Protein AF-A0A1F8QFV2-F1 (afdb_monomer_lite)

Sequence (239 aa):
MAALRWSMIFFLGGEVFCWINILFFFEESLLLEYLHSFFMVACLGFLAFSVMEALDHGLLHFSNPQKRCALSGVCKSCVKAKPGPCLLHRLFRWMIPIIGLVGLMPLAAQPLAISYNTSIFGIVRNLTHPLPVQWYEIRFCPAAALILLTGAWLALSWRGGTPGGTLLAKVLLAAAIGHVGFTFMRLAFLTFYRERIVWFFFWEELTELILITGVLYMLWLFQPQLGQQVRARLRALMS

Secondary structure (DSSP, 8-state):
-HHHHHHHHHHHHHHHHHHHHHHHHTT--HHHHHHHHHHHHHHHHHHHHHHHHHHIIIII-TT-TTSPPGGGGT-S--TTTSSS--HHHHHHHHHHHHHHHHHTHHHHSPP--EEEEEEETTEEEEEEE-HHHHHIIIIIHHHHHHHHHHHHHHHHHHHTTSHHHHHHHHHHHHHHHHHHHHHHHHHHHHHHHTT-HHHHHHHHHHHHHHHHHHHHHHHHHHHHHHHHHHHHHHHHH--

pLDDT: mean 90.79, std 7.45, range [66.62, 98.5]

Structure (mmCIF, N/CA/C/O backbone):
data_AF-A0A1F8QFV2-F1
#
_entry.id   AF-A0A1F8QFV2-F1
#
loop_
_atom_site.group_PDB
_atom_site.id
_atom_site.type_symbol
_atom_site.label_atom_id
_atom_site.label_alt_id
_atom_site.label_comp_id
_atom_site.label_asym_id
_atom_site.label_entity_id
_atom_site.label_seq_id
_atom_site.pdbx_PDB_ins_code
_atom_site.Cartn_x
_atom_site.Cartn_y
_atom_site.Cartn_z
_atom_site.occupancy
_atom_site.B_iso_or_equiv
_atom_site.auth_seq_id
_atom_site.auth_comp_id
_atom_site.auth_asym_id
_atom_site.auth_atom_id
_atom_site.pdbx_PDB_model_num
ATOM 1 N N . MET A 1 1 ? -11.692 11.886 6.233 1.00 73.75 1 MET A N 1
ATOM 2 C CA . MET A 1 1 ? -11.513 12.966 5.235 1.00 73.75 1 MET A CA 1
ATOM 3 C C . MET A 1 1 ? -10.059 13.350 5.021 1.00 73.75 1 MET A C 1
ATOM 5 O O . MET A 1 1 ? -9.596 13.191 3.904 1.00 73.75 1 MET A O 1
ATOM 9 N N . ALA A 1 2 ? -9.320 13.802 6.046 1.00 90.00 2 ALA A N 1
ATOM 10 C CA . ALA A 1 2 ? -7.924 14.228 5.865 1.00 90.00 2 ALA A CA 1
ATOM 11 C C . ALA A 1 2 ? -7.029 13.138 5.241 1.00 90.00 2 ALA A C 1
ATOM 13 O O . ALA A 1 2 ? -6.330 13.411 4.276 1.00 90.00 2 ALA A O 1
ATOM 14 N N . ALA A 1 3 ? -7.115 11.894 5.724 1.00 92.94 3 ALA A N 1
ATOM 15 C CA . ALA A 1 3 ? -6.335 10.784 5.174 1.00 92.94 3 ALA A CA 1
ATOM 16 C C . ALA A 1 3 ? -6.664 10.468 3.706 1.00 92.94 3 ALA A C 1
ATOM 18 O O . ALA A 1 3 ? -5.755 10.286 2.911 1.00 92.94 3 ALA A O 1
ATOM 19 N N . LEU A 1 4 ? -7.948 10.478 3.327 1.00 93.94 4 LEU A N 1
ATOM 20 C CA . LEU A 1 4 ? -8.350 10.275 1.932 1.00 93.94 4 LEU A CA 1
ATOM 21 C C . LEU A 1 4 ? -7.812 11.393 1.028 1.00 93.94 4 LEU A C 1
ATOM 23 O O . LEU A 1 4 ? -7.306 11.120 -0.050 1.00 93.94 4 LEU A O 1
ATOM 27 N N . ARG A 1 5 ? -7.853 12.650 1.489 1.00 94.06 5 ARG A N 1
ATOM 28 C CA . ARG A 1 5 ? -7.244 13.773 0.763 1.00 94.06 5 ARG A CA 1
ATOM 29 C C . ARG A 1 5 ? -5.743 13.560 0.561 1.00 94.06 5 ARG A C 1
ATOM 31 O O . ARG A 1 5 ? -5.256 13.783 -0.538 1.00 94.06 5 ARG A O 1
ATOM 38 N N . TRP A 1 6 ? -5.028 13.129 1.598 1.00 96.94 6 TRP A N 1
ATOM 39 C CA . TRP A 1 6 ? -3.604 12.814 1.482 1.00 96.94 6 TRP A CA 1
ATOM 40 C C . TRP A 1 6 ? -3.349 11.666 0.509 1.00 96.94 6 TRP A C 1
ATOM 42 O O . TRP A 1 6 ? -2.475 11.808 -0.334 1.00 96.94 6 TRP A O 1
ATOM 52 N N . SER A 1 7 ? -4.153 10.600 0.546 1.00 97.12 7 SER A N 1
ATOM 53 C CA . SER A 1 7 ? -4.091 9.516 -0.443 1.00 97.12 7 SER A CA 1
ATOM 54 C C . SER A 1 7 ? -4.178 10.055 -1.876 1.00 97.12 7 SER A C 1
ATOM 56 O O . SER A 1 7 ? -3.318 9.736 -2.685 1.00 97.12 7 SER A O 1
ATOM 58 N N . MET A 1 8 ? -5.119 10.962 -2.167 1.00 96.75 8 MET A N 1
ATOM 59 C CA . MET A 1 8 ? -5.256 11.562 -3.505 1.00 96.75 8 MET A CA 1
ATOM 60 C C . MET A 1 8 ? -4.098 12.490 -3.888 1.00 96.75 8 MET A C 1
ATOM 62 O O . MET A 1 8 ? -3.720 12.546 -5.053 1.00 96.75 8 MET A O 1
ATOM 66 N N . ILE A 1 9 ? -3.521 13.214 -2.925 1.00 97.50 9 ILE A N 1
ATOM 67 C CA . ILE A 1 9 ? -2.324 14.035 -3.166 1.00 97.50 9 ILE A CA 1
ATOM 68 C C . ILE A 1 9 ? -1.133 13.137 -3.515 1.00 97.50 9 ILE A C 1
ATOM 70 O O . ILE A 1 9 ? -0.397 13.448 -4.446 1.00 97.50 9 ILE A O 1
ATOM 74 N N . PHE A 1 10 ? -0.954 12.027 -2.794 1.00 98.19 10 PHE A N 1
ATOM 75 C CA . PHE A 1 10 ? 0.106 11.066 -3.091 1.00 98.19 10 PHE A CA 1
ATOM 76 C C . PHE A 1 10 ? -0.128 10.353 -4.424 1.00 98.19 10 PHE A C 1
ATOM 78 O O . PHE A 1 10 ? 0.812 10.232 -5.194 1.00 98.19 10 PHE A O 1
ATOM 85 N N . PHE A 1 11 ? -1.368 9.972 -4.740 1.00 98.00 11 PHE A N 1
ATOM 86 C CA . PHE A 1 11 ? -1.723 9.439 -6.055 1.00 98.00 11 PHE A CA 1
ATOM 87 C C . PHE A 1 11 ? -1.278 10.393 -7.168 1.00 98.00 11 PHE A C 1
ATOM 89 O O . PHE A 1 11 ? -0.404 10.060 -7.955 1.00 98.00 11 PHE A O 1
ATOM 96 N N . LEU A 1 12 ? -1.777 11.635 -7.149 1.00 97.88 12 LEU A N 1
ATOM 97 C CA . LEU A 1 12 ? -1.439 12.632 -8.164 1.00 97.88 12 LEU A CA 1
ATOM 98 C C . LEU A 1 12 ? 0.069 12.907 -8.237 1.00 97.88 12 LEU A C 1
ATOM 100 O O . LEU A 1 12 ? 0.607 13.094 -9.321 1.00 97.88 12 LEU A O 1
ATOM 104 N N . GLY A 1 13 ? 0.756 12.943 -7.093 1.00 98.06 13 GLY A N 1
ATOM 105 C CA . GLY A 1 13 ? 2.207 13.102 -7.063 1.00 98.06 13 GLY A CA 1
ATOM 106 C C . GLY A 1 13 ? 2.936 11.962 -7.778 1.00 98.06 13 GLY A C 1
ATOM 107 O O . GLY A 1 13 ? 3.844 12.233 -8.559 1.00 98.06 13 GLY A O 1
ATOM 108 N N . GLY A 1 14 ? 2.522 10.710 -7.559 1.00 97.62 14 GLY A N 1
ATOM 109 C CA . GLY A 1 14 ? 3.091 9.558 -8.258 1.00 97.62 14 GLY A CA 1
ATOM 110 C C . GLY A 1 14 ? 2.796 9.576 -9.757 1.00 97.62 14 GLY A C 1
ATOM 111 O O . GLY A 1 14 ? 3.716 9.361 -10.542 1.00 97.62 14 GLY A O 1
ATOM 112 N N . GLU A 1 15 ? 1.575 9.937 -10.158 1.00 97.00 15 GLU A N 1
ATOM 113 C CA . GLU A 1 15 ? 1.199 10.101 -11.573 1.00 97.00 15 GLU A CA 1
ATOM 114 C C . GLU A 1 15 ? 2.036 11.168 -12.281 1.00 97.00 15 GLU A C 1
ATOM 116 O O . GLU A 1 15 ? 2.475 10.987 -13.413 1.00 97.00 15 GLU A O 1
ATOM 121 N N . VAL A 1 16 ? 2.310 12.291 -11.610 1.00 98.00 16 VAL A N 1
ATOM 122 C CA . VAL A 1 16 ? 3.165 13.344 -12.171 1.00 98.00 16 VAL A CA 1
ATOM 123 C C . VAL A 1 16 ? 4.581 12.819 -12.414 1.00 98.00 16 VAL A C 1
ATOM 125 O O . VAL A 1 16 ? 5.170 13.138 -13.446 1.00 98.00 16 VAL A O 1
ATOM 128 N N . PHE A 1 17 ? 5.132 12.002 -11.511 1.00 97.94 17 PHE A N 1
ATOM 129 C CA . PHE A 1 17 ? 6.447 11.394 -11.728 1.00 97.94 17 PHE A CA 1
ATOM 130 C C . PHE A 1 17 ? 6.438 10.371 -12.869 1.00 97.94 17 PHE A C 1
ATOM 132 O O . PHE A 1 17 ? 7.360 10.417 -13.684 1.00 97.94 17 PHE A O 1
ATOM 139 N N . CYS A 1 18 ? 5.403 9.527 -12.974 1.00 95.12 18 CYS A N 1
ATOM 140 C CA . CYS A 1 18 ? 5.224 8.607 -14.105 1.00 95.12 18 CYS A CA 1
ATOM 141 C C . CYS A 1 18 ? 5.160 9.383 -15.431 1.00 95.12 18 CYS A C 1
ATOM 143 O O . CYS A 1 18 ? 5.970 9.173 -16.334 1.00 95.12 18 CYS A O 1
ATOM 145 N N . TRP A 1 19 ? 4.296 10.396 -15.502 1.00 95.38 19 TRP A N 1
ATOM 146 C CA . TRP A 1 19 ? 4.127 11.244 -16.680 1.00 95.38 19 TRP A CA 1
ATOM 147 C C . TRP A 1 19 ? 5.424 11.946 -17.112 1.00 95.38 19 TRP A C 1
ATOM 149 O O . TRP A 1 19 ? 5.765 11.947 -18.297 1.00 95.38 19 TRP A O 1
ATOM 159 N N . ILE A 1 20 ? 6.186 12.510 -16.165 1.00 97.12 20 ILE A N 1
ATOM 160 C CA . ILE A 1 20 ? 7.496 13.117 -16.457 1.00 97.12 20 ILE A CA 1
ATOM 161 C C . ILE A 1 20 ? 8.475 12.054 -16.975 1.00 97.12 20 ILE A C 1
ATOM 163 O O . ILE A 1 20 ? 9.221 12.325 -17.920 1.00 97.12 20 ILE A O 1
ATOM 167 N N . ASN A 1 21 ? 8.478 10.854 -16.384 1.00 94.25 21 ASN A N 1
ATOM 168 C CA . ASN A 1 21 ? 9.359 9.764 -16.798 1.00 94.25 21 ASN A CA 1
ATOM 169 C C . ASN A 1 21 ? 9.069 9.336 -18.244 1.00 94.25 21 ASN A C 1
ATOM 171 O O . ASN A 1 21 ? 9.993 9.219 -19.047 1.00 94.25 21 ASN A O 1
ATOM 175 N N . ILE A 1 22 ? 7.792 9.209 -18.607 1.00 89.56 22 ILE A N 1
ATOM 176 C CA . ILE A 1 22 ? 7.352 8.866 -19.964 1.00 89.56 22 ILE A CA 1
ATOM 177 C C . ILE A 1 22 ? 7.743 9.960 -20.969 1.00 89.56 22 ILE A C 1
ATOM 179 O O . ILE A 1 22 ? 8.338 9.663 -22.007 1.00 89.56 22 ILE A O 1
ATOM 183 N N . LEU A 1 23 ? 7.429 11.230 -20.683 1.00 92.50 23 LEU A N 1
ATOM 184 C CA . LEU A 1 23 ? 7.603 12.317 -21.656 1.00 92.50 23 LEU A CA 1
ATOM 185 C C . LEU A 1 23 ? 9.056 12.736 -21.882 1.00 92.50 23 LEU A C 1
ATOM 187 O O . LEU A 1 23 ? 9.413 13.084 -23.007 1.00 92.50 23 LEU A O 1
ATOM 191 N N . PHE A 1 24 ? 9.870 12.759 -20.826 1.00 94.56 24 PHE A N 1
ATOM 192 C CA . PHE A 1 24 ? 11.212 13.349 -20.885 1.00 94.56 24 PHE A CA 1
ATOM 193 C C . PHE A 1 24 ? 12.335 12.317 -20.827 1.00 94.56 24 PHE A C 1
ATOM 195 O O . PHE A 1 24 ? 13.432 12.600 -21.303 1.00 94.56 24 PHE A O 1
ATOM 202 N N . PHE A 1 25 ? 12.073 11.139 -20.260 1.00 90.69 25 PHE A N 1
ATOM 203 C CA . PHE A 1 25 ? 13.089 10.111 -20.025 1.00 90.69 25 PHE A CA 1
ATOM 204 C C . PHE A 1 25 ? 12.754 8.771 -20.682 1.00 90.69 25 PHE A C 1
ATOM 206 O O . PHE A 1 25 ? 13.526 7.833 -20.530 1.00 90.69 25 PHE A O 1
ATOM 213 N N . PHE A 1 26 ? 11.636 8.674 -21.411 1.00 86.31 26 PHE A N 1
ATOM 214 C CA . PHE A 1 26 ? 11.178 7.442 -22.057 1.00 86.31 26 PHE A CA 1
ATOM 215 C C . PHE A 1 26 ? 11.172 6.230 -21.111 1.00 86.31 26 PHE A C 1
ATOM 217 O O . PHE A 1 26 ? 11.555 5.138 -21.517 1.00 86.31 26 PHE A O 1
ATOM 224 N N . GLU A 1 27 ? 10.758 6.445 -19.857 1.00 84.94 27 GLU A N 1
ATOM 225 C CA . GLU A 1 27 ? 10.703 5.435 -18.783 1.00 84.94 27 GLU A CA 1
ATOM 226 C C . GLU A 1 27 ? 12.073 4.943 -18.269 1.00 84.94 27 GLU A C 1
ATOM 228 O O . GLU A 1 27 ? 12.143 4.061 -17.416 1.00 84.94 27 GLU A O 1
ATOM 233 N N . GLU A 1 28 ? 13.187 5.541 -18.700 1.00 87.19 28 GLU A N 1
ATOM 234 C CA . GLU A 1 28 ? 14.533 5.096 -18.305 1.00 87.19 28 GLU A CA 1
ATOM 235 C C . GLU A 1 28 ? 15.002 5.670 -16.952 1.00 87.19 28 GLU A C 1
ATOM 237 O O . GLU A 1 28 ? 16.003 5.215 -16.384 1.00 87.19 28 GLU A O 1
ATOM 242 N N . SER A 1 29 ? 14.308 6.672 -16.396 1.00 93.81 29 SER A N 1
ATOM 243 C CA . SER A 1 29 ? 14.736 7.320 -15.151 1.00 93.81 29 SER A CA 1
ATOM 244 C C . SER A 1 29 ? 14.348 6.510 -13.914 1.00 93.81 29 SER A C 1
ATOM 246 O O . SER A 1 29 ? 13.234 6.603 -13.395 1.00 93.81 29 SER A O 1
ATOM 248 N N . LEU A 1 30 ? 15.328 5.792 -13.359 1.00 94.69 30 LEU A N 1
ATOM 249 C CA . LEU A 1 30 ? 15.182 5.011 -12.122 1.00 94.69 30 LEU A CA 1
ATOM 250 C C . LEU A 1 30 ? 14.695 5.840 -10.925 1.00 94.69 30 LEU A C 1
ATOM 252 O O . LEU A 1 30 ? 13.994 5.324 -10.056 1.00 94.69 30 LEU A O 1
ATOM 256 N N . LEU A 1 31 ? 15.086 7.116 -10.849 1.00 96.31 31 LEU A N 1
ATOM 257 C CA . LEU A 1 31 ? 14.675 7.992 -9.754 1.00 96.31 31 LEU A CA 1
ATOM 258 C C . LEU A 1 31 ? 13.183 8.319 -9.838 1.00 96.31 31 LEU A C 1
ATOM 260 O O . LEU A 1 31 ? 12.504 8.302 -8.814 1.00 96.31 31 LEU A O 1
ATOM 264 N N . LEU A 1 32 ? 12.682 8.629 -11.036 1.00 97.06 32 LEU A N 1
ATOM 265 C CA . LEU A 1 32 ? 11.270 8.952 -11.226 1.00 97.06 32 LEU A CA 1
ATOM 266 C C . LEU A 1 32 ? 10.396 7.720 -11.005 1.00 97.06 32 LEU A C 1
ATOM 268 O O . LEU A 1 32 ? 9.378 7.834 -10.333 1.00 97.06 32 LEU A O 1
ATOM 272 N N . GLU A 1 33 ? 10.849 6.550 -11.453 1.00 95.12 33 GLU A N 1
ATOM 273 C CA . GLU A 1 33 ? 10.183 5.271 -11.191 1.00 95.12 33 GLU A CA 1
ATOM 274 C C . GLU A 1 33 ? 10.119 4.946 -9.689 1.00 95.12 33 GLU A C 1
ATOM 276 O O . GLU A 1 33 ? 9.073 4.570 -9.154 1.00 95.12 33 GLU A O 1
ATOM 281 N N . TYR A 1 34 ? 11.223 5.165 -8.965 1.00 96.25 34 TYR A N 1
ATOM 282 C CA . TYR A 1 34 ? 11.248 5.029 -7.508 1.00 96.25 34 TYR A CA 1
ATOM 283 C C . TYR A 1 34 ? 10.283 6.006 -6.825 1.00 96.25 34 TYR A C 1
ATOM 285 O O . TYR A 1 34 ? 9.565 5.619 -5.903 1.00 96.25 34 TYR A O 1
ATOM 293 N N . LEU A 1 35 ? 10.263 7.274 -7.252 1.00 97.81 35 LEU A N 1
ATOM 294 C CA . LEU A 1 35 ? 9.375 8.284 -6.677 1.00 97.81 35 LEU A CA 1
ATOM 295 C C . LEU A 1 35 ? 7.908 7.965 -6.966 1.00 97.81 35 LEU A C 1
ATOM 297 O O . LEU A 1 35 ? 7.102 8.032 -6.042 1.00 97.81 35 LEU A O 1
ATOM 301 N N . HIS A 1 36 ? 7.569 7.558 -8.188 1.00 97.38 36 HIS A N 1
ATOM 302 C CA . HIS A 1 36 ? 6.239 7.065 -8.532 1.00 97.38 36 HIS A CA 1
ATOM 303 C C . HIS A 1 36 ? 5.830 5.912 -7.597 1.00 97.38 36 HIS A C 1
ATOM 305 O O . HIS A 1 36 ? 4.857 6.036 -6.849 1.00 97.38 36 HIS A O 1
ATOM 311 N N . SER A 1 37 ? 6.664 4.871 -7.505 1.00 96.94 37 SER A N 1
ATOM 312 C CA . SER A 1 37 ? 6.437 3.710 -6.635 1.00 96.94 37 SER A CA 1
ATOM 313 C C . SER A 1 37 ? 6.251 4.093 -5.158 1.00 96.94 37 SER A C 1
ATOM 315 O O . SER A 1 37 ? 5.336 3.621 -4.480 1.00 96.94 37 SER A O 1
ATOM 317 N N . PHE A 1 38 ? 7.095 4.988 -4.636 1.00 97.81 38 PHE A N 1
ATOM 318 C CA . PHE A 1 38 ? 7.011 5.471 -3.256 1.00 97.81 38 PHE A CA 1
ATOM 319 C C . PHE A 1 38 ? 5.704 6.228 -2.986 1.00 97.81 38 PHE A C 1
ATOM 321 O O . PHE A 1 38 ? 5.064 6.033 -1.947 1.00 97.81 38 PHE A O 1
ATOM 328 N N . PHE A 1 39 ? 5.289 7.081 -3.922 1.00 98.38 39 PHE A N 1
ATOM 329 C CA . PHE A 1 39 ? 4.033 7.816 -3.825 1.00 98.38 39 PHE A CA 1
ATOM 330 C C . PHE A 1 39 ? 2.824 6.874 -3.916 1.00 98.38 39 PHE A C 1
ATOM 332 O O . PHE A 1 39 ? 1.861 7.073 -3.173 1.00 98.38 39 PHE A O 1
ATOM 339 N N . MET A 1 40 ? 2.898 5.791 -4.696 1.00 98.06 40 MET A N 1
ATOM 340 C CA . MET A 1 40 ? 1.852 4.763 -4.739 1.00 98.06 40 MET A CA 1
ATOM 341 C C . MET A 1 40 ? 1.742 3.964 -3.439 1.00 98.06 40 MET A C 1
ATOM 343 O O . MET A 1 40 ? 0.640 3.781 -2.912 1.00 98.06 40 MET A O 1
ATOM 347 N N . VAL A 1 41 ? 2.869 3.593 -2.826 1.00 98.31 41 VAL A N 1
ATOM 348 C CA . VAL A 1 41 ? 2.889 2.999 -1.478 1.00 98.31 41 VAL A CA 1
ATOM 349 C C . VAL A 1 41 ? 2.211 3.922 -0.458 1.00 98.31 41 VAL A C 1
ATOM 351 O O . VAL A 1 41 ? 1.363 3.479 0.325 1.00 98.31 41 VAL A O 1
ATOM 354 N N . ALA A 1 42 ? 2.553 5.215 -0.469 1.00 98.38 42 ALA A N 1
ATOM 355 C CA . ALA A 1 42 ? 1.952 6.199 0.425 1.00 98.38 42 ALA A CA 1
ATOM 356 C C . ALA A 1 42 ? 0.448 6.373 0.150 1.00 98.38 42 ALA A C 1
ATOM 358 O O . ALA A 1 42 ? -0.351 6.371 1.090 1.00 98.38 42 ALA A O 1
ATOM 359 N N . CYS A 1 43 ? 0.048 6.460 -1.122 1.00 98.25 43 CYS A N 1
ATOM 360 C CA . CYS A 1 43 ? -1.345 6.535 -1.551 1.00 98.25 43 CYS A CA 1
ATOM 361 C C . CYS A 1 43 ? -2.171 5.383 -0.966 1.00 98.25 43 CYS A C 1
ATOM 363 O O . CYS A 1 43 ? -3.173 5.632 -0.283 1.00 98.25 43 CYS A O 1
ATOM 365 N N . LEU A 1 44 ? -1.714 4.142 -1.163 1.00 98.00 44 LEU A N 1
ATOM 366 C CA . LEU A 1 44 ? -2.369 2.936 -0.661 1.00 98.00 44 LEU A CA 1
ATOM 367 C C . LEU A 1 44 ? -2.408 2.902 0.870 1.00 98.00 44 LEU A C 1
ATOM 369 O O . LEU A 1 44 ? -3.432 2.538 1.451 1.00 98.00 44 LEU A O 1
ATOM 373 N N . GLY A 1 45 ? -1.338 3.338 1.540 1.00 98.19 45 GLY A N 1
ATOM 374 C CA . GLY A 1 45 ? -1.295 3.420 2.999 1.00 98.19 45 GLY A CA 1
ATOM 375 C C . GLY A 1 45 ? -2.321 4.405 3.567 1.00 98.19 45 GLY A C 1
ATOM 376 O O . GLY A 1 45 ? -3.102 4.063 4.459 1.00 98.19 45 GLY A O 1
ATOM 377 N N . PHE A 1 46 ? -2.394 5.619 3.020 1.00 98.38 46 PHE A N 1
ATOM 378 C CA . PHE A 1 46 ? -3.393 6.609 3.434 1.00 98.38 46 PHE A CA 1
ATOM 379 C C . PHE A 1 46 ? -4.822 6.179 3.088 1.00 98.38 46 PHE A C 1
ATOM 381 O O . PHE A 1 46 ? -5.744 6.430 3.876 1.00 98.38 46 PHE A O 1
ATOM 388 N N . LEU A 1 47 ? -5.017 5.498 1.956 1.00 97.25 47 LEU A N 1
ATOM 389 C CA . LEU A 1 47 ? -6.308 4.935 1.583 1.00 97.25 47 LEU A CA 1
ATOM 390 C C . LEU A 1 47 ? -6.741 3.855 2.578 1.00 97.25 47 LEU A C 1
ATOM 392 O O . LEU A 1 47 ? -7.839 3.947 3.129 1.00 97.25 47 LEU A O 1
ATOM 396 N N . ALA A 1 48 ? -5.869 2.893 2.886 1.00 97.50 48 ALA A N 1
ATOM 397 C CA . ALA A 1 48 ? -6.125 1.848 3.873 1.00 97.50 48 ALA A CA 1
ATOM 398 C C . ALA A 1 48 ? -6.460 2.442 5.249 1.00 97.50 48 ALA A C 1
ATOM 400 O O . ALA A 1 48 ? -7.425 2.021 5.893 1.00 97.50 48 ALA A O 1
ATOM 401 N N . PHE A 1 49 ? -5.727 3.476 5.677 1.00 97.56 49 PHE A N 1
ATOM 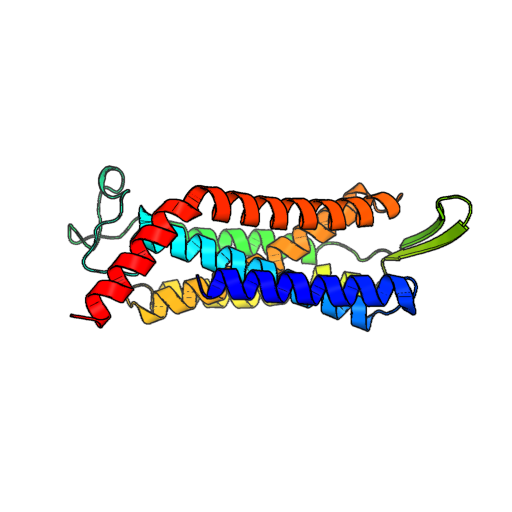402 C CA . PHE A 1 49 ? -6.037 4.199 6.909 1.00 97.56 49 PHE A CA 1
ATOM 403 C C . PHE A 1 49 ? -7.429 4.838 6.857 1.00 97.56 49 PHE A C 1
ATOM 405 O O . PHE A 1 49 ? -8.196 4.737 7.812 1.00 97.56 49 PHE A O 1
ATOM 412 N N . SER A 1 50 ? -7.785 5.468 5.734 1.00 95.69 50 SER A N 1
ATOM 413 C CA . SER A 1 50 ? -9.094 6.100 5.563 1.00 95.69 50 SER A CA 1
ATOM 414 C C . SER A 1 50 ? -10.249 5.095 5.633 1.00 95.69 50 SER A C 1
ATOM 416 O O . SER A 1 50 ? -11.261 5.386 6.272 1.00 95.69 50 SER A O 1
ATOM 418 N N . VAL A 1 51 ? -10.074 3.901 5.056 1.00 94.19 51 VAL A N 1
ATOM 419 C CA . VAL A 1 51 ? -11.048 2.804 5.119 1.00 94.19 51 VAL A CA 1
ATOM 420 C C . VAL A 1 51 ? -11.174 2.293 6.550 1.00 94.19 51 VAL A C 1
ATOM 422 O O . VAL A 1 51 ? -12.288 2.147 7.051 1.00 94.19 51 VAL A O 1
ATOM 425 N N . MET A 1 52 ? -10.055 2.080 7.247 1.00 94.44 52 MET A N 1
ATOM 426 C CA . MET A 1 52 ? -10.075 1.658 8.649 1.00 94.44 52 MET A CA 1
ATOM 427 C C . MET A 1 52 ? -10.768 2.682 9.549 1.00 94.44 52 MET A C 1
ATOM 429 O O . MET A 1 52 ? -11.578 2.296 10.386 1.00 94.44 52 MET A O 1
ATOM 433 N N . GLU A 1 53 ? -10.507 3.976 9.367 1.00 93.25 53 GLU A N 1
ATOM 434 C CA . GLU A 1 53 ? -11.183 5.033 10.123 1.00 93.25 53 GLU A CA 1
ATOM 435 C C . GLU A 1 53 ? -12.672 5.132 9.780 1.00 93.25 53 GLU A C 1
ATOM 437 O O . GLU A 1 53 ? -13.486 5.355 10.674 1.00 93.25 53 GLU A O 1
ATOM 442 N N . ALA A 1 54 ? -13.062 4.925 8.519 1.00 90.50 54 ALA A N 1
ATOM 443 C CA . ALA A 1 54 ? -14.470 4.884 8.130 1.00 90.50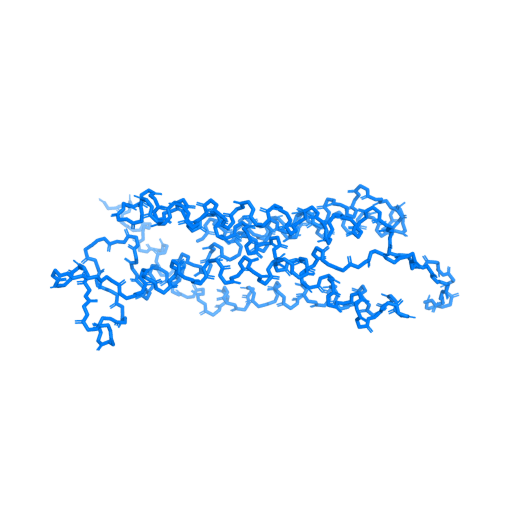 54 ALA A CA 1
ATOM 444 C C . ALA A 1 54 ? -15.201 3.700 8.785 1.00 90.50 54 ALA A C 1
ATOM 446 O O . ALA A 1 54 ? -16.269 3.881 9.374 1.00 90.50 54 ALA A O 1
ATOM 447 N N . LEU A 1 55 ? -14.602 2.505 8.754 1.00 90.88 55 LEU A N 1
ATOM 448 C CA . LEU A 1 55 ? -15.125 1.321 9.437 1.00 90.88 55 LEU A CA 1
ATOM 449 C C . LEU A 1 55 ? -15.179 1.526 10.949 1.00 90.88 55 LEU A C 1
ATOM 451 O O . LEU A 1 55 ? -16.142 1.116 11.599 1.00 90.88 55 LEU A O 1
ATOM 455 N N . ASP A 1 56 ? -14.173 2.185 11.517 1.00 90.25 56 ASP A N 1
ATOM 456 C CA . ASP A 1 56 ? -14.127 2.428 12.945 1.00 90.25 56 ASP A CA 1
ATOM 457 C C . ASP A 1 56 ? -15.169 3.445 13.398 1.00 90.25 56 ASP A C 1
ATOM 459 O O . ASP A 1 56 ? -15.914 3.210 14.344 1.00 90.25 56 ASP A O 1
ATOM 463 N N . HIS A 1 57 ? -15.294 4.566 12.702 1.00 87.19 57 HIS A N 1
ATOM 464 C CA . HIS A 1 57 ? -16.286 5.572 13.049 1.00 87.19 57 HIS A CA 1
ATOM 465 C C . HIS A 1 57 ? -17.716 5.165 12.697 1.00 87.19 57 HIS A C 1
ATOM 467 O O . HIS A 1 57 ? -18.631 5.683 13.335 1.00 87.19 57 HIS A O 1
ATOM 473 N N . GLY A 1 58 ? -17.914 4.269 11.727 1.00 84.81 58 GLY A N 1
ATOM 474 C CA . GLY A 1 58 ? -19.234 3.825 11.283 1.00 84.81 58 GLY A CA 1
ATOM 475 C C . GLY A 1 58 ? -19.750 2.571 11.988 1.00 84.81 58 GLY A C 1
ATOM 476 O O . GLY A 1 58 ? -20.889 2.558 12.442 1.00 84.81 58 GLY A O 1
ATOM 477 N N . LEU A 1 59 ? -18.930 1.518 12.073 1.00 86.31 59 LEU A N 1
ATOM 478 C CA . LEU A 1 59 ? -19.382 0.173 12.453 1.00 86.31 59 LEU A CA 1
ATOM 479 C C . LEU A 1 59 ? -18.726 -0.343 13.739 1.00 86.31 59 LEU A C 1
ATOM 481 O O . LEU A 1 59 ? -19.404 -0.880 14.618 1.00 86.31 59 LEU A O 1
ATOM 485 N N . LEU A 1 60 ? -17.401 -0.230 13.854 1.00 87.69 60 LEU A N 1
ATOM 486 C CA . LEU A 1 60 ? -16.648 -0.934 14.900 1.00 87.69 60 LEU A CA 1
ATOM 487 C C . LEU A 1 60 ? -16.540 -0.127 16.198 1.00 87.69 60 LEU A C 1
ATOM 489 O O . LEU A 1 60 ? -16.553 -0.689 17.296 1.00 87.69 60 LEU A O 1
ATOM 493 N N . HIS A 1 61 ? -16.444 1.194 16.076 1.00 86.88 61 HIS A N 1
ATOM 494 C CA . HIS A 1 61 ? -16.257 2.161 17.154 1.00 86.88 61 HIS A CA 1
ATOM 495 C C . HIS A 1 61 ? -15.088 1.851 18.089 1.00 86.88 61 HIS A C 1
ATOM 497 O O . HIS A 1 61 ? -15.096 2.293 19.231 1.00 86.88 61 HIS A O 1
ATOM 503 N N . PHE A 1 62 ? -14.082 1.105 17.652 1.00 80.81 62 PHE A N 1
ATOM 504 C CA . PHE A 1 62 ? -12.921 0.672 18.420 1.00 80.81 62 PHE A CA 1
ATOM 505 C C . PHE A 1 62 ? -12.252 1.829 19.178 1.00 80.81 62 PHE A C 1
ATOM 507 O O . PHE A 1 62 ? -12.026 1.692 20.379 1.00 80.81 62 PHE A O 1
ATOM 514 N N . SER A 1 63 ? -12.059 2.992 18.542 1.00 81.81 63 SER A N 1
ATOM 515 C CA . SER A 1 63 ? -11.473 4.180 19.184 1.00 81.81 63 SER A CA 1
ATOM 516 C C . SER A 1 63 ? -12.385 4.897 20.197 1.00 81.81 63 SER A C 1
ATOM 518 O O . SE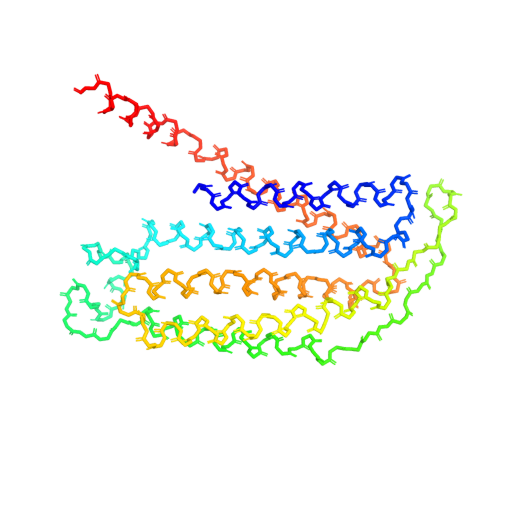R A 1 63 ? -11.891 5.699 20.987 1.00 81.81 63 SER A O 1
ATOM 520 N N . ASN A 1 64 ? -13.704 4.660 20.198 1.00 82.25 64 ASN A N 1
ATOM 521 C CA . ASN A 1 64 ? -14.648 5.362 21.078 1.00 82.25 64 ASN A CA 1
ATOM 522 C C . ASN A 1 64 ? -15.117 4.458 22.238 1.00 82.25 64 ASN A C 1
ATOM 524 O O . ASN A 1 64 ? -15.922 3.553 22.000 1.00 82.25 64 ASN A O 1
ATOM 528 N N . PRO A 1 65 ? -14.706 4.701 23.498 1.00 78.81 65 PRO A N 1
ATOM 529 C CA . PRO A 1 65 ? -15.064 3.837 24.626 1.00 78.81 65 PRO A CA 1
ATOM 530 C C . PRO A 1 65 ? -16.562 3.863 24.969 1.00 78.81 65 PRO A C 1
ATOM 532 O O . PRO A 1 65 ? -17.072 2.896 25.526 1.00 78.81 65 PRO A O 1
ATOM 535 N N . GLN A 1 66 ? -17.277 4.927 24.598 1.00 82.06 66 GLN A N 1
ATOM 536 C CA . GLN A 1 66 ? -18.683 5.145 24.949 1.00 82.06 66 GLN A CA 1
ATOM 537 C C . GLN A 1 66 ? -19.652 4.484 23.958 1.00 82.06 66 GLN A C 1
ATOM 539 O O . GLN A 1 66 ? -20.793 4.191 24.309 1.00 82.06 66 GLN A O 1
ATOM 544 N N . LYS A 1 67 ? -19.219 4.230 22.714 1.00 84.50 67 LYS A N 1
ATOM 545 C CA . LYS A 1 67 ? -20.062 3.617 21.675 1.00 84.50 67 LYS A CA 1
ATOM 546 C C . LYS A 1 67 ? -19.790 2.123 21.521 1.00 84.50 67 LYS A C 1
ATOM 548 O O . LYS A 1 67 ? -18.645 1.685 21.378 1.00 84.50 67 LYS A O 1
ATOM 553 N N . ARG A 1 68 ? -20.866 1.330 21.517 1.00 82.56 68 ARG A N 1
ATOM 554 C CA . ARG A 1 68 ? -20.817 -0.122 21.287 1.00 82.56 68 ARG A CA 1
ATOM 555 C C . ARG A 1 68 ? -20.569 -0.419 19.811 1.00 82.56 68 ARG A C 1
ATOM 557 O O . ARG A 1 68 ? -21.111 0.262 18.957 1.00 82.56 68 ARG A O 1
ATOM 564 N N . CYS A 1 69 ? -19.786 -1.457 19.536 1.00 85.62 69 CYS A N 1
ATOM 565 C CA . CYS A 1 69 ? -19.572 -1.981 18.186 1.00 85.62 69 CYS A CA 1
ATOM 566 C C . CYS A 1 69 ? -20.867 -2.598 17.627 1.00 85.62 69 CYS A C 1
ATOM 568 O O . CYS A 1 69 ? -21.592 -3.272 18.368 1.00 85.62 69 CYS A O 1
ATOM 570 N N . ALA A 1 70 ? -21.115 -2.446 16.324 1.00 86.69 70 ALA A N 1
ATOM 571 C CA . ALA A 1 70 ? -22.239 -3.076 15.626 1.00 86.69 70 ALA A CA 1
ATOM 572 C C . ALA A 1 70 ? -22.221 -4.614 15.742 1.00 86.69 70 ALA A C 1
ATOM 574 O O . ALA A 1 70 ? -23.266 -5.251 15.827 1.00 86.69 70 ALA A O 1
ATOM 575 N N . LEU A 1 71 ? -21.033 -5.219 15.862 1.00 84.56 71 LEU A N 1
ATOM 576 C CA . LEU A 1 71 ? -20.853 -6.667 16.036 1.00 84.56 71 LEU A CA 1
ATOM 577 C C . LEU A 1 71 ? -21.085 -7.154 17.476 1.00 84.56 71 LEU A C 1
ATOM 579 O O . LEU A 1 71 ? -20.819 -8.314 17.785 1.00 84.56 71 LEU A O 1
ATOM 583 N N . SER A 1 72 ? -21.560 -6.300 18.386 1.00 83.19 72 SER A N 1
ATOM 584 C CA . SER A 1 72 ? -21.811 -6.690 19.781 1.00 83.19 72 SER A CA 1
ATOM 585 C C . SER A 1 72 ? -22.887 -7.771 19.942 1.00 83.19 72 SER A C 1
ATOM 587 O O . SER A 1 72 ? -22.845 -8.491 20.933 1.00 83.19 72 SER A O 1
ATOM 589 N N . GLY A 1 73 ? -23.793 -7.938 18.970 1.00 80.62 73 GLY A N 1
ATOM 590 C CA . GLY A 1 73 ? -24.755 -9.049 18.953 1.00 80.62 73 GLY A CA 1
ATOM 591 C C . GLY A 1 73 ? -24.131 -10.411 18.620 1.00 80.62 73 GLY A C 1
ATOM 592 O O . GLY A 1 73 ? -24.649 -11.441 19.035 1.00 80.62 73 GLY A O 1
ATOM 593 N N . VAL A 1 74 ? -22.998 -10.422 17.911 1.00 83.81 74 VAL A N 1
ATOM 594 C CA . VAL A 1 74 ? -22.260 -11.643 17.534 1.00 83.81 74 VAL A CA 1
ATOM 595 C C . VAL A 1 74 ? -21.163 -11.950 18.557 1.00 83.81 74 VAL A C 1
ATOM 597 O O . VAL A 1 74 ? -20.908 -13.101 18.914 1.00 83.81 74 VAL A O 1
ATOM 600 N N . CYS A 1 75 ? -20.510 -10.908 19.069 1.00 81.62 75 CYS A N 1
ATOM 601 C CA . CYS A 1 75 ? -19.498 -11.024 20.108 1.00 81.62 75 CYS A CA 1
ATOM 602 C C . CYS A 1 75 ? -20.151 -11.357 21.458 1.00 81.62 75 CYS A C 1
ATOM 604 O O . CYS A 1 75 ? -20.751 -10.494 22.089 1.00 81.62 75 CYS A O 1
ATOM 606 N N . LYS A 1 76 ? -19.949 -12.584 21.959 1.00 73.69 76 LYS A N 1
ATOM 607 C CA . LYS A 1 76 ? -20.444 -13.029 23.282 1.00 73.69 76 LYS A CA 1
ATOM 608 C C . LYS A 1 76 ? -20.036 -12.102 24.444 1.00 73.69 76 LYS A C 1
ATOM 610 O O . LYS A 1 76 ? -20.750 -12.009 25.440 1.00 73.69 76 LYS A O 1
ATOM 615 N N . SER A 1 77 ? -18.900 -11.412 24.317 1.00 75.94 77 SER A N 1
ATOM 616 C CA . SER A 1 77 ? -18.395 -10.422 25.271 1.00 75.94 77 SER A CA 1
ATOM 617 C C . SER A 1 77 ? -17.862 -9.181 24.553 1.00 75.94 77 SER A C 1
ATOM 619 O O . SER A 1 77 ? -17.179 -9.266 23.530 1.00 75.94 77 SER A O 1
ATOM 621 N N . CYS A 1 78 ? -18.150 -8.005 25.110 1.00 80.25 78 CYS A N 1
ATOM 622 C CA . CYS A 1 78 ? -17.622 -6.729 24.645 1.00 80.25 78 CYS A CA 1
ATOM 623 C C . CYS A 1 78 ? -17.196 -5.915 25.859 1.00 80.25 78 CYS A C 1
ATOM 625 O O . CYS A 1 78 ? -18.055 -5.587 26.670 1.00 80.25 78 CYS A O 1
ATOM 627 N N . VAL A 1 79 ? -15.918 -5.526 25.929 1.00 79.69 79 VAL A N 1
ATOM 628 C CA . VAL A 1 79 ? -15.342 -4.758 27.051 1.00 79.69 79 VAL A CA 1
ATOM 629 C C . VAL A 1 79 ? -16.134 -3.486 27.397 1.00 79.69 79 VAL A C 1
ATOM 631 O O . VAL A 1 79 ? -16.088 -3.016 28.525 1.00 79.69 79 VAL A O 1
ATOM 634 N N . LYS A 1 80 ? -16.900 -2.949 26.437 1.00 79.62 80 LYS A N 1
ATOM 635 C CA . LYS A 1 80 ? -17.737 -1.750 26.597 1.00 79.62 80 LYS A CA 1
ATOM 636 C C . LYS A 1 80 ? -19.143 -2.014 27.141 1.00 79.62 80 LYS A C 1
ATOM 638 O O . LYS A 1 80 ? -19.842 -1.075 27.494 1.00 79.62 80 LYS A O 1
ATOM 643 N N . ALA A 1 81 ? -19.606 -3.261 27.123 1.00 78.81 81 ALA A N 1
ATOM 644 C CA . ALA A 1 81 ? -20.959 -3.634 27.543 1.00 78.81 81 ALA A CA 1
ATOM 645 C C . ALA A 1 81 ? -20.958 -4.609 28.725 1.00 78.81 81 ALA A C 1
ATOM 647 O O . ALA A 1 81 ? -21.848 -4.540 29.567 1.00 78.81 81 ALA A O 1
ATOM 648 N N . LYS A 1 82 ? -19.982 -5.520 28.782 1.00 78.12 82 LYS A N 1
ATOM 649 C CA . LYS A 1 82 ? -19.794 -6.490 29.862 1.00 78.12 82 LYS A CA 1
ATOM 650 C C . LYS A 1 82 ? -18.294 -6.686 30.114 1.00 78.12 82 LYS A C 1
ATOM 652 O O . LYS A 1 82 ? -17.536 -6.743 29.143 1.00 78.12 82 LYS A O 1
ATOM 657 N N . PRO A 1 83 ? -17.850 -6.834 31.372 1.00 72.19 83 PRO A N 1
ATOM 658 C CA . PRO A 1 83 ? -16.460 -7.166 31.659 1.00 72.19 83 PRO A CA 1
ATOM 659 C C . PRO A 1 83 ? -16.102 -8.493 30.974 1.00 72.19 83 PRO A C 1
ATOM 661 O O . PRO A 1 83 ? -16.765 -9.509 31.169 1.00 72.19 83 PRO A O 1
ATOM 664 N N . GLY A 1 84 ? -15.096 -8.465 30.100 1.00 76.81 84 GLY A N 1
ATOM 665 C CA . GLY A 1 84 ? -14.676 -9.627 29.323 1.00 76.81 84 GLY A CA 1
ATOM 666 C C . GLY A 1 84 ? -13.790 -9.264 28.127 1.00 76.81 84 GLY A C 1
ATOM 667 O O . GLY A 1 84 ? -13.705 -8.093 27.739 1.00 76.81 84 GLY A O 1
ATOM 668 N N . PRO A 1 85 ? -13.118 -10.257 27.517 1.00 80.12 85 PRO A N 1
ATOM 669 C CA . PRO A 1 85 ? -12.235 -10.025 26.383 1.00 80.12 85 PRO A CA 1
ATOM 670 C C . PRO A 1 85 ? -13.033 -9.594 25.145 1.00 80.12 85 PRO A C 1
ATOM 672 O O . PRO A 1 85 ? -14.085 -10.153 24.832 1.00 80.12 85 PRO A O 1
ATOM 675 N N . CYS A 1 86 ? -12.517 -8.612 24.408 1.00 85.69 86 CYS A N 1
ATOM 676 C CA . CYS A 1 86 ? -13.079 -8.205 23.122 1.00 85.69 86 CYS A CA 1
ATOM 677 C C . CYS A 1 86 ? -12.600 -9.160 22.016 1.00 85.69 86 CYS A C 1
ATOM 679 O O . CYS A 1 86 ? -11.412 -9.170 21.683 1.00 85.69 86 CYS A O 1
ATOM 681 N N . LEU A 1 87 ? -13.513 -9.947 21.430 1.00 85.88 87 LEU A N 1
ATOM 682 C CA . LEU A 1 87 ? -13.180 -10.890 20.351 1.00 85.88 87 LEU A CA 1
ATOM 683 C C . LEU A 1 87 ? -12.587 -10.177 19.131 1.00 85.88 87 LEU A C 1
ATOM 685 O O . LEU A 1 87 ? -11.594 -10.637 18.581 1.00 85.88 87 LEU A O 1
ATOM 689 N N . LEU A 1 88 ? -13.145 -9.024 18.757 1.00 86.12 88 LEU A N 1
ATOM 690 C CA . LEU A 1 88 ? -12.666 -8.230 17.626 1.00 86.12 88 LEU A CA 1
ATOM 691 C C . LEU A 1 88 ? -11.214 -7.765 17.825 1.00 86.12 88 LEU A C 1
ATOM 693 O O . LEU A 1 88 ? -10.407 -7.841 16.906 1.00 86.12 88 LEU A O 1
ATOM 697 N N . HIS A 1 89 ? -10.853 -7.347 19.043 1.00 86.00 89 HIS A N 1
ATOM 698 C CA . HIS A 1 89 ? -9.471 -6.977 19.358 1.00 86.00 89 HIS A CA 1
ATOM 699 C C . HIS A 1 89 ? -8.521 -8.171 19.215 1.00 86.00 89 HIS A C 1
ATOM 701 O O . HIS A 1 89 ? -7.429 -8.041 18.667 1.00 86.00 89 HIS A O 1
ATOM 707 N N . ARG A 1 90 ? -8.953 -9.348 19.684 1.00 88.56 90 ARG A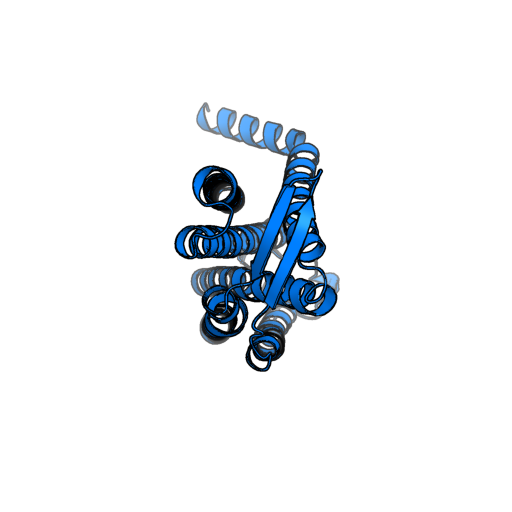 N 1
ATOM 708 C CA . ARG A 1 90 ? -8.192 -10.591 19.547 1.00 88.56 90 ARG A CA 1
ATOM 709 C C . ARG A 1 90 ? -8.029 -10.984 18.078 1.00 88.56 90 ARG A C 1
ATOM 711 O O . ARG A 1 90 ? -6.931 -11.361 17.692 1.00 88.56 90 ARG A O 1
ATOM 718 N N . LEU A 1 91 ? -9.088 -10.858 17.278 1.00 90.31 91 LEU A N 1
ATOM 719 C CA . LEU A 1 91 ? -9.057 -11.128 15.843 1.00 90.31 91 LEU A CA 1
ATOM 720 C C . LEU A 1 91 ? -8.017 -10.243 15.150 1.00 90.31 91 LEU A C 1
ATOM 722 O O . LEU A 1 91 ? -7.098 -10.772 14.538 1.00 90.31 91 LEU A O 1
ATOM 726 N N . PHE A 1 92 ? -8.089 -8.919 15.321 1.00 89.94 92 PHE A N 1
ATOM 727 C CA . PHE A 1 92 ? -7.108 -8.009 14.720 1.00 89.94 92 PHE A CA 1
ATOM 728 C C . PHE A 1 92 ? -5.679 -8.288 15.192 1.00 89.94 92 PHE A C 1
ATOM 730 O O . PHE A 1 92 ? -4.757 -8.284 14.380 1.00 89.94 92 PHE A O 1
ATOM 737 N N . ARG A 1 93 ? -5.485 -8.610 16.478 1.00 91.94 93 ARG A N 1
ATOM 738 C CA . ARG A 1 93 ? -4.165 -8.976 17.012 1.00 91.94 93 ARG A CA 1
ATOM 739 C C . ARG A 1 93 ? -3.572 -10.210 16.326 1.00 91.94 93 ARG A C 1
ATOM 741 O O . ARG A 1 93 ? -2.358 -10.265 16.186 1.00 91.94 93 ARG A O 1
ATOM 748 N N . TRP A 1 94 ? -4.389 -11.166 15.888 1.00 94.38 94 TRP A N 1
ATOM 749 C CA . TRP A 1 94 ? -3.922 -12.346 15.151 1.00 94.38 94 TRP A CA 1
ATOM 750 C C . TRP A 1 94 ? -3.857 -12.141 13.638 1.00 94.38 94 TRP A C 1
ATOM 752 O O . TRP A 1 94 ? -3.001 -12.729 12.987 1.00 94.38 94 TRP A O 1
ATOM 762 N N . MET A 1 95 ? -4.695 -11.275 13.071 1.00 95.00 95 MET A N 1
ATOM 763 C CA . MET A 1 95 ? -4.630 -10.956 11.644 1.00 95.00 95 MET A CA 1
ATOM 764 C C . MET A 1 95 ? -3.317 -10.265 11.265 1.00 95.00 95 MET A C 1
ATOM 766 O O . MET A 1 95 ? -2.758 -10.581 10.222 1.00 95.00 95 MET A O 1
ATOM 770 N N . ILE A 1 96 ? -2.795 -9.365 12.107 1.00 96.44 96 ILE A N 1
ATOM 771 C CA . ILE A 1 96 ? -1.544 -8.639 11.826 1.00 96.44 96 ILE A CA 1
ATOM 772 C C . ILE A 1 96 ? -0.355 -9.589 11.563 1.00 96.44 96 ILE A C 1
ATOM 774 O O . ILE A 1 96 ? 0.260 -9.462 10.505 1.00 96.44 96 ILE A O 1
ATOM 778 N N . PRO A 1 97 ? -0.018 -10.556 12.442 1.00 96.19 97 PRO A N 1
ATOM 779 C CA . PRO A 1 97 ? 1.081 -11.479 12.172 1.00 96.19 97 PRO A CA 1
ATOM 780 C C . PRO A 1 97 ? 0.799 -12.418 10.992 1.00 96.19 97 PRO A C 1
ATOM 782 O O . PRO A 1 97 ? 1.736 -12.765 10.283 1.00 96.19 97 PRO A O 1
ATOM 785 N N . ILE A 1 98 ? -0.461 -12.784 10.719 1.00 96.19 98 ILE A N 1
ATOM 786 C CA . ILE A 1 98 ? -0.814 -13.570 9.521 1.00 96.19 98 ILE A CA 1
ATOM 787 C C . ILE A 1 98 ? -0.503 -12.778 8.245 1.00 96.19 98 ILE A C 1
ATOM 789 O O . ILE A 1 98 ? 0.125 -13.310 7.334 1.00 96.19 98 ILE A O 1
ATOM 793 N N . ILE A 1 99 ? -0.874 -11.494 8.196 1.00 95.62 99 ILE A N 1
ATOM 794 C CA . ILE A 1 99 ? -0.492 -10.597 7.094 1.00 95.62 99 ILE A CA 1
ATOM 795 C C . ILE A 1 99 ? 1.037 -10.486 7.013 1.00 95.62 99 ILE A C 1
ATOM 797 O O . ILE A 1 99 ? 1.586 -10.468 5.917 1.00 95.62 99 ILE A O 1
ATOM 801 N N . GLY A 1 100 ? 1.732 -10.482 8.154 1.00 96.25 100 GLY A N 1
ATOM 802 C CA . GLY A 1 100 ? 3.194 -10.526 8.213 1.00 96.25 100 GLY A CA 1
ATOM 803 C C . GLY A 1 100 ? 3.779 -11.768 7.543 1.00 96.25 100 GLY A C 1
ATOM 804 O O . GLY A 1 100 ? 4.681 -11.642 6.724 1.00 96.25 100 GLY A O 1
ATOM 805 N N . LEU A 1 101 ? 3.229 -12.954 7.816 1.00 96.12 101 LEU A N 1
ATOM 806 C CA . LEU A 1 101 ? 3.659 -14.194 7.161 1.00 96.12 101 LEU A CA 1
ATOM 807 C C . LEU A 1 101 ? 3.453 -14.140 5.645 1.00 96.12 101 LEU A C 1
ATOM 809 O O . LEU A 1 101 ? 4.334 -14.545 4.894 1.00 96.12 101 LEU A O 1
ATOM 813 N N . VAL A 1 102 ? 2.326 -13.590 5.189 1.00 94.75 102 VAL A N 1
ATOM 814 C CA . VAL A 1 102 ? 2.081 -13.356 3.758 1.00 94.75 102 VAL A CA 1
ATOM 815 C C . VAL A 1 102 ? 3.108 -12.365 3.196 1.00 94.75 102 VAL A C 1
ATOM 817 O O . VAL A 1 102 ? 3.692 -12.610 2.146 1.00 94.75 102 VAL A O 1
ATOM 820 N N . GLY A 1 103 ? 3.431 -11.301 3.933 1.00 94.56 103 GLY A N 1
ATOM 821 C CA . GLY A 1 103 ? 4.467 -10.325 3.581 1.00 94.56 103 GLY A CA 1
ATOM 822 C C . GLY A 1 103 ? 5.887 -10.893 3.449 1.00 94.56 103 GLY A C 1
ATOM 823 O O . GLY A 1 103 ? 6.741 -10.224 2.875 1.00 94.56 103 GLY A O 1
ATOM 824 N N . LEU A 1 104 ? 6.156 -12.119 3.916 1.00 95.88 104 LEU A N 1
ATOM 825 C CA . LEU A 1 104 ? 7.430 -12.808 3.673 1.00 95.88 104 LEU A CA 1
ATOM 826 C C . LEU A 1 104 ? 7.529 -13.388 2.255 1.00 95.88 104 LEU A C 1
ATOM 828 O O . LEU A 1 104 ? 8.639 -13.596 1.771 1.00 95.88 104 LEU A O 1
ATOM 832 N N . MET A 1 105 ? 6.408 -13.646 1.571 1.00 95.88 105 MET A N 1
ATOM 833 C CA . MET A 1 105 ? 6.423 -14.301 0.255 1.00 95.88 105 MET A CA 1
ATOM 834 C C . MET A 1 105 ? 7.238 -13.528 -0.796 1.00 95.88 105 MET A C 1
ATOM 836 O O . MET A 1 105 ? 8.059 -14.157 -1.465 1.00 95.88 105 MET A O 1
ATOM 840 N N . PRO A 1 106 ? 7.110 -12.191 -0.939 1.00 95.88 106 PRO A N 1
ATOM 841 C CA . PRO A 1 106 ? 7.895 -11.460 -1.933 1.00 95.88 106 PRO A CA 1
ATOM 842 C C . PRO A 1 106 ? 9.408 -11.494 -1.673 1.00 95.88 106 PRO A C 1
ATOM 844 O O . PRO A 1 106 ? 10.190 -11.453 -2.619 1.00 95.88 106 PRO A O 1
ATOM 847 N N . LEU A 1 107 ? 9.842 -11.658 -0.415 1.00 96.00 107 LEU A N 1
ATOM 848 C CA . LEU A 1 107 ? 11.266 -11.802 -0.082 1.00 96.00 107 LEU A CA 1
ATOM 849 C C . LEU A 1 107 ? 11.887 -13.078 -0.670 1.00 96.00 107 LEU A C 1
ATOM 851 O O . LEU A 1 107 ? 13.099 -13.129 -0.867 1.00 96.00 107 LEU A O 1
ATOM 855 N N . ALA A 1 108 ? 11.072 -14.090 -0.976 1.00 95.31 108 ALA A N 1
ATOM 856 C CA . ALA A 1 108 ? 11.514 -15.312 -1.640 1.00 95.31 108 ALA A CA 1
ATOM 857 C C . ALA A 1 108 ? 11.529 -15.195 -3.177 1.00 95.31 108 ALA A C 1
ATOM 859 O O . ALA A 1 108 ? 12.127 -16.039 -3.844 1.00 95.31 108 ALA A O 1
ATOM 860 N N . ALA A 1 109 ? 10.902 -14.163 -3.757 1.00 94.44 109 ALA A N 1
ATOM 861 C CA . ALA A 1 109 ? 10.902 -13.950 -5.203 1.00 94.44 109 ALA A CA 1
ATOM 862 C C . ALA A 1 109 ? 12.307 -13.577 -5.694 1.00 94.44 109 ALA A C 1
ATOM 864 O O . ALA A 1 109 ? 13.031 -12.859 -5.005 1.00 94.44 109 ALA A O 1
ATOM 865 N N . GLN A 1 110 ? 12.708 -14.041 -6.876 1.00 93.38 110 GLN A N 1
ATOM 866 C CA . GLN A 1 110 ? 13.994 -13.675 -7.475 1.00 93.38 110 GLN A CA 1
ATOM 867 C C . GLN A 1 110 ? 13.816 -12.488 -8.429 1.00 93.38 110 GLN A C 1
ATOM 869 O O . GLN A 1 110 ? 12.856 -12.493 -9.200 1.00 93.38 110 GLN A O 1
ATOM 874 N N . PRO A 1 111 ? 14.719 -11.491 -8.404 1.00 93.31 111 PRO A N 1
ATOM 875 C CA . PRO A 1 111 ? 14.714 -10.447 -9.414 1.00 93.31 111 PRO A CA 1
ATOM 876 C C . PRO A 1 111 ? 15.130 -11.043 -10.766 1.00 93.31 111 PRO A C 1
ATOM 878 O O . PRO A 1 111 ? 15.990 -11.924 -10.831 1.00 93.31 111 PRO A O 1
ATOM 881 N N . LEU A 1 112 ? 14.525 -10.563 -11.845 1.00 91.00 112 LEU A N 1
ATOM 882 C CA . LEU A 1 112 ? 14.736 -11.059 -13.201 1.00 91.00 112 LEU A CA 1
ATOM 883 C C . LEU A 1 112 ? 15.210 -9.917 -14.095 1.00 91.00 112 LEU A C 1
ATOM 885 O O . LEU A 1 112 ? 14.600 -8.855 -14.125 1.00 91.00 112 LEU A O 1
ATOM 889 N N . ALA A 1 113 ? 16.279 -10.123 -14.860 1.00 89.50 113 ALA A N 1
ATOM 890 C CA . ALA A 1 113 ? 16.669 -9.160 -15.884 1.00 89.50 113 ALA A CA 1
ATOM 891 C C . ALA A 1 113 ? 15.693 -9.276 -17.062 1.00 89.50 113 ALA A C 1
ATOM 893 O O . ALA A 1 113 ? 15.783 -10.219 -17.847 1.00 89.50 113 ALA A O 1
ATOM 894 N N . ILE A 1 114 ? 14.738 -8.350 -17.155 1.00 87.81 114 ILE A N 1
ATOM 895 C CA . ILE A 1 114 ? 13.723 -8.356 -18.209 1.00 87.81 114 ILE A CA 1
ATOM 896 C C . ILE A 1 114 ? 13.916 -7.114 -19.071 1.00 87.81 114 ILE A C 1
ATOM 898 O O . ILE A 1 114 ? 13.810 -5.982 -18.599 1.00 87.81 114 ILE A O 1
ATOM 902 N N . SER A 1 115 ? 14.210 -7.353 -20.344 1.00 87.88 115 SER A N 1
ATOM 903 C CA . SER A 1 115 ? 14.279 -6.351 -21.401 1.00 87.88 115 SER A CA 1
ATOM 904 C C . SER A 1 115 ? 13.828 -7.013 -22.695 1.00 87.88 115 SER A C 1
ATOM 906 O O . SER A 1 115 ? 14.267 -8.124 -23.002 1.00 87.88 115 SER A O 1
ATOM 908 N N . TYR A 1 116 ? 12.952 -6.360 -23.452 1.00 85.62 116 TYR A N 1
ATOM 909 C CA . TYR A 1 116 ? 12.650 -6.794 -24.811 1.00 85.62 116 TYR A CA 1
ATOM 910 C C . TYR A 1 116 ? 12.273 -5.617 -25.707 1.00 85.62 116 TYR A C 1
ATOM 912 O O . TYR A 1 116 ? 11.748 -4.597 -25.260 1.00 85.62 116 TYR A O 1
ATOM 920 N N . ASN A 1 117 ? 12.549 -5.774 -27.000 1.00 88.75 117 ASN A N 1
ATOM 921 C CA . ASN A 1 117 ? 12.169 -4.804 -28.017 1.00 88.75 117 ASN A CA 1
ATOM 922 C C . ASN A 1 117 ? 10.766 -5.113 -28.535 1.00 88.75 117 ASN A C 1
ATOM 924 O O . ASN A 1 117 ? 10.457 -6.257 -28.867 1.00 88.75 117 ASN A O 1
ATOM 928 N N . THR A 1 118 ? 9.936 -4.086 -28.657 1.00 88.50 118 THR A N 1
ATOM 929 C CA . THR A 1 118 ? 8.605 -4.176 -29.256 1.00 88.50 118 THR A CA 1
ATOM 930 C C . THR A 1 118 ? 8.334 -2.965 -30.138 1.00 88.50 118 THR A C 1
ATOM 932 O O . THR A 1 118 ? 9.017 -1.949 -30.034 1.00 88.50 118 THR A O 1
ATOM 935 N N . SER A 1 119 ? 7.343 -3.062 -31.022 1.00 85.88 119 SER A N 1
ATOM 936 C CA . SER A 1 119 ? 6.844 -1.921 -31.788 1.00 85.88 119 SER A CA 1
ATOM 937 C C . SER A 1 119 ? 5.469 -1.526 -31.265 1.00 85.88 119 SER A C 1
ATOM 939 O O . SER A 1 119 ? 4.560 -2.355 -31.222 1.00 85.88 119 SER A O 1
ATOM 941 N N . ILE A 1 120 ? 5.321 -0.267 -30.860 1.00 82.19 120 ILE A N 1
ATOM 942 C CA . ILE A 1 120 ? 4.050 0.314 -30.421 1.00 82.19 120 ILE A CA 1
ATOM 943 C C . ILE A 1 120 ? 3.703 1.414 -31.421 1.00 82.19 120 ILE A C 1
ATOM 945 O O . ILE A 1 120 ? 4.477 2.351 -31.603 1.00 82.19 120 ILE A O 1
ATOM 949 N N . PHE A 1 121 ? 2.578 1.266 -32.126 1.00 86.31 121 PHE A N 1
ATOM 950 C CA . PHE A 1 121 ? 2.170 2.164 -33.219 1.00 86.31 121 PHE A CA 1
ATOM 951 C C . PHE A 1 121 ? 3.269 2.412 -34.274 1.00 86.31 121 PHE A C 1
ATOM 953 O O . PHE A 1 121 ? 3.405 3.511 -34.801 1.00 86.31 121 PHE A O 1
ATOM 960 N N . GLY A 1 122 ? 4.078 1.391 -34.578 1.00 85.88 122 GLY A N 1
ATOM 961 C CA . GLY A 1 122 ? 5.169 1.488 -35.554 1.00 85.88 122 GLY A CA 1
ATOM 962 C C . GLY A 1 122 ? 6.481 2.055 -35.000 1.00 85.88 122 GLY A C 1
ATOM 963 O O . GLY A 1 122 ? 7.489 2.027 -35.700 1.00 85.88 122 GLY A O 1
ATOM 964 N N . ILE A 1 123 ? 6.518 2.501 -33.741 1.00 83.62 123 ILE A N 1
ATOM 965 C CA . ILE A 1 123 ? 7.729 3.006 -33.084 1.00 83.62 123 ILE A CA 1
ATOM 966 C C . ILE A 1 123 ? 8.380 1.864 -32.304 1.00 83.62 123 ILE A C 1
ATOM 968 O O . ILE A 1 123 ? 7.756 1.276 -31.421 1.00 83.62 123 ILE A O 1
ATOM 972 N N . VAL A 1 124 ? 9.636 1.542 -32.626 1.00 86.75 124 VAL A N 1
ATOM 973 C CA . VAL A 1 124 ? 10.410 0.533 -31.890 1.00 86.75 124 VAL A CA 1
ATOM 974 C C . VAL A 1 124 ? 10.827 1.104 -30.536 1.00 86.75 124 VAL A C 1
ATOM 976 O O . VAL A 1 124 ? 11.417 2.180 -30.460 1.00 86.75 124 VAL A O 1
ATOM 979 N N . ARG A 1 125 ? 10.512 0.374 -29.468 1.00 83.88 125 ARG A N 1
ATOM 980 C CA . ARG A 1 125 ? 10.834 0.702 -28.079 1.00 83.88 125 ARG A CA 1
ATOM 981 C C . ARG A 1 125 ? 11.480 -0.502 -27.408 1.00 83.88 125 ARG A C 1
ATOM 983 O O . ARG A 1 125 ? 11.064 -1.637 -27.646 1.00 83.88 125 ARG A O 1
ATOM 990 N N . ASN A 1 126 ? 12.471 -0.245 -26.563 1.00 86.94 126 ASN A N 1
ATOM 991 C CA . ASN A 1 126 ? 12.968 -1.233 -25.616 1.00 86.94 126 ASN A CA 1
ATOM 992 C C . ASN A 1 126 ? 12.217 -1.032 -24.302 1.00 86.94 126 ASN A C 1
ATOM 994 O O . ASN A 1 126 ? 12.278 0.050 -23.731 1.00 86.94 126 ASN A O 1
ATOM 998 N N . LEU A 1 127 ? 11.485 -2.048 -23.857 1.00 87.88 127 LEU A N 1
ATOM 999 C CA . LEU A 1 127 ? 10.813 -2.023 -22.562 1.00 87.88 127 LEU A CA 1
ATOM 1000 C C . LEU A 1 127 ? 11.621 -2.853 -21.582 1.00 87.88 127 LEU A C 1
ATOM 1002 O O . LEU A 1 127 ? 12.006 -3.985 -21.895 1.00 87.88 127 LEU A O 1
ATOM 1006 N N . THR A 1 128 ? 11.861 -2.299 -20.398 1.00 89.94 128 THR A N 1
ATOM 1007 C CA . THR A 1 128 ? 12.629 -2.963 -19.345 1.00 89.94 128 THR A CA 1
ATOM 1008 C C . THR A 1 128 ? 11.922 -2.854 -18.010 1.00 89.94 128 THR A C 1
ATOM 1010 O O . THR A 1 128 ? 11.204 -1.892 -17.769 1.00 89.94 128 THR A O 1
ATOM 1013 N N . HIS A 1 129 ? 12.155 -3.834 -17.137 1.00 91.81 129 HIS A N 1
ATOM 1014 C CA . HIS A 1 129 ? 11.865 -3.690 -15.712 1.00 91.81 129 HIS A CA 1
ATOM 1015 C C . HIS A 1 129 ? 13.189 -3.734 -14.947 1.00 91.81 129 HIS A C 1
ATOM 1017 O O . HIS A 1 129 ? 13.707 -4.828 -14.695 1.00 91.81 129 HIS A O 1
ATOM 1023 N N . PRO A 1 130 ? 13.818 -2.583 -14.651 1.00 92.12 130 PRO A N 1
ATOM 1024 C CA . PRO A 1 130 ? 15.179 -2.550 -14.134 1.00 92.12 130 PRO A CA 1
ATOM 1025 C C . PRO A 1 130 ? 15.328 -3.277 -12.796 1.00 92.12 130 PRO A C 1
ATOM 1027 O O . PRO A 1 130 ? 14.480 -3.180 -11.908 1.00 92.12 130 PRO A O 1
ATOM 1030 N N . LEU A 1 131 ? 16.467 -3.951 -12.605 1.00 94.62 131 LEU A N 1
ATOM 1031 C CA . LEU A 1 131 ? 16.754 -4.654 -11.352 1.00 94.62 131 LEU A CA 1
ATOM 1032 C C . LEU A 1 131 ? 16.618 -3.739 -10.121 1.00 94.62 131 LEU A C 1
ATOM 1034 O O . LEU A 1 131 ? 15.937 -4.154 -9.188 1.00 94.62 131 LEU A O 1
ATOM 1038 N N . PRO A 1 132 ? 17.174 -2.509 -10.074 1.00 94.12 132 PRO A N 1
ATOM 1039 C CA . PRO A 1 132 ? 17.050 -1.661 -8.883 1.00 94.12 132 PRO A CA 1
ATOM 1040 C C . PRO A 1 132 ? 15.599 -1.423 -8.437 1.00 94.12 132 PRO A C 1
ATOM 1042 O O . PRO A 1 132 ? 15.318 -1.436 -7.239 1.00 94.12 132 PRO A O 1
ATOM 1045 N N . VAL A 1 133 ? 14.679 -1.281 -9.395 1.00 93.62 133 VAL A N 1
ATOM 1046 C CA . VAL A 1 133 ? 13.241 -1.105 -9.144 1.00 93.62 133 VAL A CA 1
ATOM 1047 C C . VAL A 1 133 ? 12.649 -2.388 -8.564 1.00 93.62 133 VAL A C 1
ATOM 1049 O O . VAL A 1 133 ? 12.008 -2.357 -7.515 1.00 93.62 133 VAL A O 1
ATOM 1052 N N . GLN A 1 134 ? 12.979 -3.545 -9.143 1.00 95.31 134 GLN A N 1
ATOM 1053 C CA . GLN A 1 134 ? 12.568 -4.835 -8.585 1.00 95.31 134 GLN A CA 1
ATOM 1054 C C . GLN A 1 134 ? 13.066 -5.033 -7.156 1.00 95.31 134 GLN A C 1
ATOM 1056 O O . GLN A 1 134 ? 12.309 -5.493 -6.312 1.00 95.31 134 GLN A O 1
ATOM 1061 N N . TRP A 1 135 ? 14.312 -4.666 -6.840 1.00 96.06 135 TRP A N 1
ATOM 1062 C CA . TRP A 1 135 ? 14.835 -4.757 -5.472 1.00 96.06 135 TRP A CA 1
ATOM 1063 C C . TRP A 1 135 ? 14.025 -3.896 -4.492 1.00 96.06 135 TRP A C 1
ATOM 1065 O O . TRP A 1 135 ? 13.741 -4.342 -3.376 1.00 96.06 135 TRP A O 1
ATOM 1075 N N . TYR A 1 136 ? 13.610 -2.694 -4.898 1.00 96.19 136 TYR A N 1
ATOM 1076 C CA . TYR A 1 136 ? 12.678 -1.877 -4.118 1.00 96.19 136 TYR A CA 1
ATOM 1077 C C . TYR A 1 136 ? 11.355 -2.600 -3.855 1.00 96.19 136 TYR A C 1
ATOM 1079 O O . TYR A 1 136 ? 10.934 -2.713 -2.699 1.00 96.19 136 TYR A O 1
ATOM 1087 N N . GLU A 1 137 ? 10.758 -3.152 -4.906 1.00 96.31 137 GLU A N 1
ATOM 1088 C CA . GLU A 1 137 ? 9.475 -3.846 -4.853 1.00 96.31 137 GLU A CA 1
ATOM 1089 C C . GLU A 1 137 ? 9.536 -5.118 -4.006 1.00 96.31 137 GLU A C 1
ATOM 1091 O O . GLU A 1 137 ? 8.724 -5.281 -3.111 1.00 96.31 137 GLU A O 1
ATOM 1096 N N . ILE A 1 138 ? 10.499 -6.017 -4.230 1.00 96.69 138 ILE A N 1
ATOM 1097 C CA . ILE A 1 138 ? 10.489 -7.376 -3.655 1.00 96.69 138 ILE A CA 1
ATOM 1098 C C . ILE A 1 138 ? 11.395 -7.550 -2.428 1.00 96.69 138 ILE A C 1
ATOM 1100 O O . ILE A 1 138 ? 11.408 -8.629 -1.830 1.00 96.69 138 ILE A O 1
ATOM 1104 N N . ARG A 1 139 ? 12.185 -6.534 -2.049 1.00 96.56 139 ARG A N 1
ATOM 1105 C CA . ARG A 1 139 ? 13.038 -6.561 -0.841 1.00 96.56 139 ARG A CA 1
ATOM 1106 C C . ARG A 1 139 ? 12.694 -5.446 0.126 1.00 96.56 139 ARG A C 1
ATOM 1108 O O . ARG A 1 139 ? 12.285 -5.728 1.252 1.00 96.56 139 ARG A O 1
ATOM 1115 N N . PHE A 1 140 ? 12.851 -4.195 -0.301 1.00 97.19 140 PHE A N 1
ATOM 1116 C CA . PHE A 1 140 ? 12.734 -3.053 0.604 1.00 97.19 140 PHE A CA 1
ATOM 1117 C C . PHE A 1 140 ? 11.294 -2.830 1.079 1.00 97.19 140 PHE A C 1
ATOM 1119 O O . PHE A 1 140 ? 11.077 -2.697 2.284 1.00 97.19 140 PHE A O 1
ATOM 1126 N N . CYS A 1 141 ? 10.305 -2.865 0.180 1.00 97.50 141 CYS A N 1
ATOM 1127 C CA . CYS A 1 141 ? 8.899 -2.721 0.564 1.00 97.50 141 CYS A CA 1
ATOM 1128 C C . CYS A 1 141 ? 8.418 -3.831 1.524 1.00 97.50 141 CYS A C 1
ATOM 1130 O O . CYS A 1 141 ? 7.888 -3.495 2.585 1.00 97.50 141 CYS A O 1
ATOM 1132 N N . PRO A 1 142 ? 8.646 -5.130 1.256 1.00 97.69 142 PRO A N 1
ATOM 1133 C CA . PRO A 1 142 ? 8.294 -6.208 2.178 1.00 97.69 142 PRO A CA 1
ATOM 1134 C C . PRO A 1 142 ? 8.991 -6.102 3.528 1.00 97.69 142 PRO A C 1
ATOM 1136 O O . PRO A 1 142 ? 8.355 -6.281 4.563 1.00 97.69 142 PRO A O 1
ATOM 1139 N N . ALA A 1 143 ? 10.286 -5.774 3.547 1.00 98.19 143 ALA A N 1
ATOM 1140 C CA . ALA A 1 143 ? 11.016 -5.599 4.798 1.00 98.19 143 ALA A CA 1
ATOM 1141 C C . ALA A 1 143 ? 10.430 -4.446 5.631 1.00 98.19 143 ALA A C 1
ATOM 1143 O O . ALA A 1 143 ? 10.174 -4.613 6.825 1.00 98.19 143 ALA A O 1
ATOM 1144 N N . ALA A 1 144 ? 10.144 -3.304 4.996 1.00 98.25 144 ALA A N 1
ATOM 1145 C CA . ALA A 1 144 ? 9.478 -2.178 5.643 1.00 98.25 144 ALA A CA 1
ATOM 1146 C C . ALA A 1 144 ? 8.091 -2.574 6.174 1.00 98.25 144 ALA A C 1
ATOM 1148 O O . ALA A 1 144 ? 7.765 -2.285 7.328 1.00 98.25 144 ALA A O 1
ATOM 1149 N N . ALA A 1 145 ? 7.304 -3.310 5.384 1.00 98.31 145 ALA A N 1
ATOM 1150 C CA . ALA A 1 145 ? 6.017 -3.836 5.816 1.00 98.31 145 ALA A CA 1
ATOM 1151 C C . ALA A 1 145 ? 6.131 -4.714 7.066 1.00 98.31 145 ALA A C 1
ATOM 1153 O O . ALA A 1 145 ? 5.352 -4.539 7.997 1.00 98.31 145 ALA A O 1
ATOM 1154 N N . LEU A 1 146 ? 7.096 -5.633 7.125 1.00 98.38 146 LEU A N 1
ATOM 1155 C CA . LEU A 1 146 ? 7.285 -6.521 8.277 1.00 98.38 146 LEU A CA 1
ATOM 1156 C C . LEU A 1 146 ? 7.634 -5.746 9.548 1.00 98.38 146 LEU A C 1
ATOM 1158 O O . LEU A 1 146 ? 7.093 -6.044 10.616 1.00 98.38 146 LEU A O 1
ATOM 1162 N N . ILE A 1 147 ? 8.489 -4.726 9.436 1.00 98.31 147 ILE A N 1
ATOM 1163 C CA . ILE A 1 147 ? 8.831 -3.839 10.556 1.00 98.31 147 ILE A CA 1
ATOM 1164 C C . ILE A 1 147 ? 7.574 -3.111 11.045 1.00 98.31 147 ILE A C 1
ATOM 1166 O O . ILE A 1 147 ? 7.280 -3.107 12.243 1.00 98.31 147 ILE A O 1
ATOM 1170 N N . LEU A 1 148 ? 6.792 -2.548 10.123 1.00 98.50 148 LEU A N 1
ATOM 1171 C CA . LEU A 1 148 ? 5.561 -1.823 10.436 1.00 98.50 148 LEU A CA 1
ATOM 1172 C C . LEU A 1 148 ? 4.475 -2.739 11.024 1.00 98.50 148 LEU A C 1
ATOM 1174 O O . LEU A 1 148 ? 3.837 -2.361 12.005 1.00 98.50 148 LEU A O 1
ATOM 1178 N N . LEU A 1 149 ? 4.295 -3.956 10.500 1.00 98.31 149 LEU A N 1
ATOM 1179 C CA . LEU A 1 149 ? 3.357 -4.958 11.030 1.00 98.31 149 LEU A CA 1
ATOM 1180 C C . LEU A 1 149 ? 3.768 -5.421 12.422 1.00 98.31 149 LEU A C 1
ATOM 1182 O O . LEU A 1 149 ? 2.921 -5.525 13.306 1.00 98.31 149 LEU A O 1
ATOM 1186 N N . THR A 1 150 ? 5.063 -5.641 12.644 1.00 97.94 150 THR A N 1
ATOM 1187 C CA . THR A 1 150 ? 5.591 -5.967 13.973 1.00 97.94 150 THR A CA 1
ATOM 1188 C C . THR A 1 150 ? 5.305 -4.823 14.943 1.00 97.94 150 THR A C 1
ATOM 1190 O O . THR A 1 150 ? 4.750 -5.048 16.017 1.00 97.94 150 THR A O 1
ATOM 1193 N N . GLY A 1 151 ? 5.575 -3.578 14.540 1.00 97.81 151 GLY A N 1
ATOM 1194 C CA . GLY A 1 151 ? 5.234 -2.392 15.322 1.00 97.81 151 GLY A CA 1
ATOM 1195 C C . GLY A 1 151 ? 3.733 -2.279 15.615 1.00 97.81 151 GLY A C 1
ATOM 1196 O O . GLY A 1 151 ? 3.347 -2.028 16.756 1.00 97.81 151 GLY A O 1
ATOM 1197 N N . ALA A 1 152 ? 2.873 -2.523 14.622 1.00 97.56 152 ALA A N 1
ATOM 1198 C CA . ALA A 1 152 ? 1.420 -2.504 14.775 1.00 97.56 152 ALA A CA 1
ATOM 1199 C C . ALA A 1 152 ? 0.938 -3.586 15.752 1.00 97.56 152 ALA A C 1
ATOM 1201 O O . ALA A 1 152 ? 0.106 -3.320 16.623 1.00 97.56 152 ALA A O 1
ATOM 1202 N N . TRP A 1 153 ? 1.493 -4.796 15.644 1.00 97.25 153 TRP A N 1
ATOM 1203 C CA . TRP A 1 153 ? 1.184 -5.914 16.526 1.00 97.25 153 TRP A CA 1
ATOM 1204 C C . TRP A 1 153 ? 1.594 -5.627 17.968 1.00 97.25 153 TRP A C 1
ATOM 1206 O O . TRP A 1 153 ? 0.794 -5.848 18.878 1.00 97.25 153 TRP A O 1
ATOM 1216 N N . LEU A 1 154 ? 2.792 -5.078 18.191 1.00 96.50 154 LEU A N 1
ATOM 1217 C CA . LEU A 1 154 ? 3.274 -4.690 19.518 1.00 96.50 154 LEU A CA 1
ATOM 1218 C C . LEU A 1 154 ? 2.454 -3.533 20.106 1.00 96.50 154 LEU A C 1
ATOM 1220 O O . LEU A 1 154 ? 2.027 -3.605 21.260 1.00 96.50 154 LEU A O 1
ATOM 1224 N N . ALA A 1 155 ? 2.149 -2.505 19.307 1.00 95.38 155 ALA A N 1
ATOM 1225 C CA . ALA A 1 155 ? 1.314 -1.379 19.724 1.00 95.38 155 ALA A CA 1
ATOM 1226 C C . ALA A 1 155 ? -0.081 -1.846 20.165 1.00 95.38 155 ALA A C 1
ATOM 1228 O O . ALA A 1 155 ? -0.566 -1.458 21.232 1.00 95.38 155 ALA A O 1
ATOM 1229 N N . LEU A 1 156 ? -0.700 -2.743 19.395 1.00 92.88 156 LEU A N 1
ATOM 1230 C CA . LEU A 1 156 ? -1.992 -3.329 19.740 1.00 92.88 156 LEU A CA 1
ATOM 1231 C C . LEU A 1 156 ? -1.885 -4.298 20.929 1.00 92.88 156 LEU A C 1
ATOM 1233 O O . LEU A 1 156 ? -2.815 -4.406 21.732 1.00 92.88 156 LEU A O 1
ATOM 1237 N N . SER A 1 157 ? -0.753 -4.991 21.068 1.00 92.88 157 SER A N 1
ATOM 1238 C CA . SER A 1 157 ? -0.530 -5.973 22.128 1.00 92.88 157 SER A CA 1
ATOM 1239 C C . SER A 1 157 ? -0.361 -5.340 23.502 1.00 92.88 157 SER A C 1
ATOM 1241 O O . SER A 1 157 ? -0.996 -5.783 24.461 1.00 92.88 157 SER A O 1
ATOM 1243 N N . TRP A 1 158 ? 0.441 -4.279 23.578 1.00 93.12 158 TRP A N 1
ATOM 1244 C CA . TRP A 1 158 ? 0.805 -3.621 24.831 1.00 93.12 158 TRP A CA 1
ATOM 1245 C C . TRP A 1 158 ? -0.070 -2.416 25.162 1.00 93.12 158 TRP A C 1
ATOM 1247 O O . TRP A 1 158 ? -0.343 -2.155 26.329 1.00 93.12 158 TRP A O 1
ATOM 1257 N N . ARG A 1 159 ? -0.529 -1.672 24.150 1.00 86.88 159 ARG A N 1
ATOM 1258 C CA . ARG A 1 159 ? -1.262 -0.408 24.333 1.00 86.88 159 ARG A CA 1
ATOM 1259 C C . ARG A 1 159 ? -2.659 -0.409 23.716 1.00 86.88 159 ARG A C 1
ATOM 1261 O O . ARG A 1 159 ? -3.331 0.620 23.745 1.00 86.88 159 ARG A O 1
ATOM 1268 N N . GLY A 1 160 ? -3.139 -1.546 23.217 1.00 79.69 160 GLY A N 1
ATOM 1269 C CA . GLY A 1 160 ? -4.422 -1.656 22.517 1.00 79.69 160 GLY A CA 1
ATOM 1270 C C . GLY A 1 160 ? -5.679 -1.338 23.336 1.00 79.69 160 GLY A C 1
ATOM 1271 O O . GLY A 1 160 ? -6.741 -1.157 22.754 1.00 79.69 160 GLY A O 1
ATOM 1272 N N . GLY A 1 161 ? -5.575 -1.245 24.667 1.00 77.75 161 GLY A N 1
ATOM 1273 C CA . GLY A 1 161 ? -6.657 -0.760 25.536 1.00 77.75 161 GLY A CA 1
ATOM 1274 C C . GLY A 1 161 ? -6.751 0.768 25.624 1.00 77.75 161 GLY A C 1
ATOM 1275 O O . GLY A 1 161 ? -7.708 1.292 26.184 1.00 77.75 161 GLY A O 1
ATOM 1276 N N . THR A 1 162 ? -5.767 1.489 25.079 1.00 84.38 162 THR A N 1
ATOM 1277 C CA . THR A 1 162 ? -5.713 2.957 25.097 1.00 84.38 162 THR A CA 1
ATOM 1278 C C . THR A 1 162 ? -6.074 3.543 23.728 1.00 84.38 162 THR A C 1
ATOM 1280 O O . THR A 1 162 ? -5.744 2.936 22.699 1.00 84.38 162 THR A O 1
ATOM 1283 N N . PRO A 1 163 ? -6.687 4.742 23.674 1.00 84.25 163 PRO A N 1
ATOM 1284 C CA . PRO A 1 163 ? -6.964 5.417 22.406 1.00 84.25 163 PRO A CA 1
ATOM 1285 C C . PRO A 1 163 ? -5.695 5.658 21.575 1.00 84.25 163 PRO A C 1
ATOM 1287 O O . PRO A 1 163 ? -5.674 5.377 20.379 1.00 84.25 163 PRO A O 1
ATOM 1290 N N . GLY A 1 164 ? -4.605 6.095 22.220 1.00 87.44 164 GLY A N 1
ATOM 1291 C CA . GLY A 1 164 ? -3.327 6.351 21.548 1.00 87.44 164 GLY A CA 1
ATOM 1292 C C . GLY A 1 164 ? -2.666 5.088 20.990 1.00 87.44 164 GLY A C 1
ATOM 1293 O O . GLY A 1 164 ? -2.189 5.097 19.859 1.00 87.44 164 GLY A O 1
ATOM 1294 N N . GLY A 1 165 ? -2.684 3.979 21.738 1.00 90.31 165 GLY A N 1
ATOM 1295 C CA . GLY A 1 165 ? -2.142 2.704 21.256 1.00 90.31 165 GLY A CA 1
ATOM 1296 C C . GLY A 1 165 ? -2.931 2.122 20.086 1.00 90.31 165 GLY A C 1
ATOM 1297 O O . GLY A 1 165 ? -2.339 1.604 19.143 1.00 90.31 165 GLY A O 1
ATOM 1298 N N . THR A 1 166 ? -4.258 2.270 20.108 1.00 90.19 166 THR A N 1
ATOM 1299 C CA . THR A 1 166 ? -5.121 1.884 18.984 1.00 90.19 166 THR A CA 1
ATOM 1300 C C . THR A 1 166 ? -4.811 2.703 17.736 1.00 90.19 166 THR A C 1
ATOM 1302 O O . THR A 1 166 ? -4.645 2.134 16.659 1.00 90.19 166 THR A O 1
ATOM 1305 N N . LEU A 1 167 ? -4.733 4.032 17.866 1.00 92.88 167 LEU A N 1
ATOM 1306 C CA . LEU A 1 167 ? -4.429 4.913 16.740 1.00 92.88 167 LEU A CA 1
ATOM 1307 C C . LEU A 1 167 ? -3.064 4.574 16.134 1.00 92.88 167 LEU A C 1
ATOM 1309 O O . LEU A 1 167 ? -2.961 4.413 14.922 1.00 92.88 167 LEU A O 1
ATOM 1313 N N . LEU A 1 168 ? -2.040 4.401 16.974 1.00 95.56 168 LEU A N 1
ATOM 1314 C CA . LEU A 1 168 ? -0.706 4.014 16.521 1.00 95.56 168 LEU A CA 1
ATOM 1315 C C . LEU A 1 168 ? -0.734 2.683 15.758 1.00 95.56 168 LEU A C 1
ATOM 1317 O O . LEU A 1 168 ? -0.172 2.593 14.671 1.00 95.56 168 LEU A O 1
ATOM 1321 N N . ALA A 1 169 ? -1.429 1.671 16.287 1.00 95.81 169 ALA A N 1
ATOM 1322 C CA . ALA A 1 169 ? -1.564 0.381 15.616 1.00 95.81 169 ALA A CA 1
ATOM 1323 C C . ALA A 1 169 ? -2.245 0.510 14.244 1.00 95.81 169 ALA A C 1
ATOM 1325 O O . ALA A 1 169 ? -1.783 -0.101 13.286 1.00 95.81 169 ALA A O 1
ATOM 1326 N N . LYS A 1 170 ? -3.295 1.336 14.122 1.00 95.50 170 LYS A N 1
ATOM 1327 C CA . LYS A 1 170 ? -3.960 1.608 12.837 1.00 95.50 170 LYS A CA 1
ATOM 1328 C C . LYS A 1 170 ? -3.037 2.298 11.839 1.00 95.50 170 LYS A C 1
ATOM 1330 O O . LYS A 1 170 ? -3.023 1.905 10.681 1.00 95.50 170 LYS A O 1
ATOM 1335 N N . VAL A 1 171 ? -2.283 3.312 12.270 1.00 97.38 171 VAL A N 1
ATOM 1336 C CA . VAL A 1 171 ? -1.345 4.040 11.399 1.00 97.38 171 VAL A CA 1
ATOM 1337 C C . VAL A 1 171 ? -0.261 3.098 10.877 1.00 97.38 171 VAL A C 1
ATOM 1339 O O . VAL A 1 171 ? -0.036 3.036 9.671 1.00 97.38 171 VAL A O 1
ATOM 1342 N N . LEU A 1 172 ? 0.362 2.320 11.766 1.00 98.25 172 LEU A N 1
ATOM 1343 C CA . LEU A 1 172 ? 1.406 1.363 11.394 1.00 98.25 172 LEU A CA 1
ATOM 1344 C C . LEU A 1 172 ? 0.867 0.252 10.485 1.00 98.25 172 LEU A C 1
ATOM 1346 O O . LEU A 1 172 ? 1.491 -0.074 9.480 1.00 98.25 172 LEU A O 1
ATOM 1350 N N . LEU A 1 173 ? -0.316 -0.288 10.796 1.00 97.81 173 LEU A N 1
ATOM 1351 C CA . LEU A 1 173 ? -0.973 -1.289 9.957 1.00 97.81 173 LEU A CA 1
ATOM 1352 C C . LEU A 1 173 ? -1.321 -0.725 8.576 1.00 97.81 173 LEU A C 1
ATOM 1354 O O . LEU A 1 173 ? -1.120 -1.404 7.578 1.00 97.81 173 LEU A O 1
ATOM 1358 N N . ALA A 1 174 ? -1.810 0.513 8.500 1.00 98.25 174 ALA A N 1
ATOM 1359 C CA . ALA A 1 174 ? -2.133 1.151 7.230 1.00 98.25 174 ALA A CA 1
ATOM 1360 C C . ALA A 1 174 ? -0.890 1.331 6.358 1.00 98.25 174 ALA A C 1
ATOM 1362 O O . ALA A 1 174 ? -0.895 0.952 5.191 1.00 98.25 174 ALA A O 1
ATOM 1363 N N . ALA A 1 175 ? 0.189 1.856 6.944 1.00 98.44 175 ALA A N 1
ATOM 1364 C CA . ALA A 1 175 ? 1.463 2.015 6.257 1.00 98.44 175 ALA A CA 1
ATOM 1365 C C . ALA A 1 175 ? 2.002 0.661 5.765 1.00 98.44 175 ALA A C 1
ATOM 1367 O O . ALA A 1 175 ? 2.424 0.544 4.616 1.00 98.44 175 ALA A O 1
ATOM 1368 N N . ALA A 1 176 ? 1.908 -0.386 6.591 1.00 98.44 176 ALA A N 1
ATOM 1369 C CA . ALA A 1 176 ? 2.266 -1.736 6.178 1.00 98.44 176 ALA A CA 1
ATOM 1370 C C . ALA A 1 176 ? 1.417 -2.249 5.008 1.00 98.44 176 ALA A C 1
ATOM 1372 O O . ALA A 1 176 ? 1.970 -2.813 4.069 1.00 98.44 176 ALA A O 1
ATOM 1373 N N . ILE A 1 177 ? 0.095 -2.048 5.043 1.00 98.25 177 ILE A N 1
ATOM 1374 C CA . ILE A 1 177 ? -0.805 -2.429 3.944 1.00 98.25 177 ILE A CA 1
ATOM 1375 C C . ILE A 1 177 ? -0.401 -1.721 2.648 1.00 98.25 177 ILE A C 1
ATOM 1377 O O . ILE A 1 177 ? -0.431 -2.359 1.602 1.00 98.25 177 ILE A O 1
ATOM 1381 N N . GLY A 1 178 ? 0.033 -0.458 2.710 1.00 98.12 178 GLY A N 1
ATOM 1382 C CA . GLY A 1 178 ? 0.574 0.253 1.549 1.00 98.12 178 GLY A CA 1
ATOM 1383 C C . GLY A 1 178 ? 1.756 -0.485 0.915 1.00 98.12 178 GLY A C 1
ATOM 1384 O O . GLY A 1 178 ? 1.727 -0.797 -0.272 1.00 98.12 178 GLY A O 1
ATOM 1385 N N . HIS A 1 179 ? 2.755 -0.852 1.720 1.00 98.44 179 HIS A N 1
ATOM 1386 C CA . HIS A 1 179 ? 3.933 -1.584 1.242 1.00 98.44 179 HIS A CA 1
ATOM 1387 C C . HIS A 1 179 ? 3.614 -3.000 0.738 1.00 98.44 179 HIS A C 1
ATOM 1389 O O . HIS A 1 179 ? 4.090 -3.395 -0.328 1.00 98.44 179 HIS A O 1
ATOM 1395 N N . VAL A 1 180 ? 2.826 -3.779 1.491 1.00 97.50 180 VAL A N 1
ATOM 1396 C CA . VAL A 1 180 ? 2.451 -5.153 1.109 1.00 97.50 180 VAL A CA 1
ATOM 1397 C C . VAL A 1 180 ? 1.584 -5.135 -0.141 1.00 97.50 180 VAL A C 1
ATOM 1399 O O . VAL A 1 180 ? 1.867 -5.870 -1.080 1.00 97.50 180 VAL A O 1
ATOM 1402 N N . GLY A 1 181 ? 0.554 -4.288 -0.169 1.00 96.88 181 GLY A N 1
ATOM 1403 C CA . GLY A 1 181 ? -0.368 -4.172 -1.295 1.00 96.88 181 GLY A CA 1
ATOM 1404 C C . GLY A 1 181 ? 0.362 -3.809 -2.582 1.00 96.88 181 GLY A C 1
ATOM 1405 O O . GLY A 1 181 ? 0.223 -4.524 -3.571 1.00 96.88 181 GLY A O 1
ATOM 1406 N N . PHE A 1 182 ? 1.211 -2.776 -2.531 1.00 97.38 182 PHE A N 1
ATOM 1407 C CA . PHE A 1 182 ? 2.050 -2.386 -3.663 1.00 97.38 182 PHE A CA 1
ATOM 1408 C C . PHE A 1 182 ? 2.946 -3.540 -4.123 1.00 97.38 182 PHE A C 1
ATOM 1410 O O . PHE A 1 182 ? 2.913 -3.925 -5.289 1.00 97.38 182 PHE A O 1
ATOM 1417 N N . THR A 1 183 ? 3.684 -4.164 -3.200 1.00 97.44 183 THR A N 1
ATOM 1418 C CA . THR A 1 183 ? 4.598 -5.257 -3.560 1.00 97.44 183 THR A CA 1
ATOM 1419 C C . THR A 1 183 ? 3.872 -6.423 -4.223 1.00 97.44 183 THR A C 1
ATOM 1421 O O . THR A 1 183 ? 4.336 -6.945 -5.233 1.00 97.44 183 THR A O 1
ATOM 1424 N N . PHE A 1 184 ? 2.753 -6.869 -3.651 1.00 97.38 184 PHE A N 1
ATOM 1425 C CA . PHE A 1 184 ? 2.017 -8.008 -4.191 1.00 97.38 184 PHE A CA 1
ATOM 1426 C C . PHE A 1 184 ? 1.416 -7.703 -5.555 1.00 97.38 184 PHE A C 1
ATOM 1428 O O . PHE A 1 184 ? 1.442 -8.575 -6.417 1.00 97.38 184 PHE A O 1
ATOM 1435 N N . MET A 1 185 ? 0.916 -6.485 -5.761 1.00 96.38 185 MET A N 1
ATOM 1436 C CA . MET A 1 185 ? 0.429 -6.040 -7.062 1.00 96.38 185 MET A CA 1
ATOM 1437 C C . MET A 1 185 ? 1.547 -6.099 -8.110 1.00 96.38 185 MET A C 1
ATOM 1439 O O . MET A 1 185 ? 1.408 -6.799 -9.113 1.00 96.38 185 MET A O 1
ATOM 1443 N N . ARG A 1 186 ? 2.691 -5.461 -7.828 1.00 95.56 186 ARG A N 1
ATOM 1444 C CA . ARG A 1 186 ? 3.856 -5.434 -8.728 1.00 95.56 186 ARG A CA 1
ATOM 1445 C C . ARG A 1 186 ? 4.384 -6.836 -9.013 1.00 95.56 186 ARG A C 1
ATOM 1447 O O . ARG A 1 186 ? 4.562 -7.216 -10.167 1.00 95.56 186 ARG A O 1
ATOM 1454 N N . LEU A 1 187 ? 4.555 -7.655 -7.977 1.00 95.50 187 LEU A N 1
ATOM 1455 C CA . LEU A 1 187 ? 5.026 -9.030 -8.127 1.00 95.50 187 LEU A CA 1
ATOM 1456 C C . LEU A 1 187 ? 4.034 -9.899 -8.912 1.00 95.50 187 LEU A C 1
ATOM 1458 O O . LEU A 1 187 ? 4.462 -10.727 -9.717 1.00 95.50 187 LEU A O 1
ATOM 1462 N N . ALA A 1 188 ? 2.726 -9.727 -8.704 1.00 95.81 188 ALA A N 1
ATOM 1463 C CA . ALA A 1 188 ? 1.708 -10.451 -9.458 1.00 95.81 188 ALA A CA 1
ATOM 1464 C C . ALA A 1 188 ? 1.784 -10.098 -10.945 1.00 95.81 188 ALA A C 1
ATOM 1466 O O . ALA A 1 188 ? 1.888 -11.001 -11.777 1.00 95.81 188 ALA A O 1
ATOM 1467 N N . PHE A 1 189 ? 1.817 -8.808 -11.288 1.00 95.31 189 PHE A N 1
ATOM 1468 C CA . PHE A 1 189 ? 1.957 -8.383 -12.679 1.00 95.31 189 PHE A CA 1
ATOM 1469 C C . PHE A 1 189 ? 3.253 -8.885 -13.292 1.00 95.31 189 PHE A C 1
ATOM 1471 O O . PHE A 1 189 ? 3.227 -9.424 -14.397 1.00 95.31 189 PHE A O 1
ATOM 1478 N N . LEU A 1 190 ? 4.373 -8.787 -12.574 1.00 93.56 190 LEU A N 1
ATOM 1479 C CA . LEU A 1 190 ? 5.653 -9.274 -13.072 1.00 93.56 190 LEU A CA 1
ATOM 1480 C C . LEU A 1 190 ? 5.590 -10.779 -13.341 1.00 93.56 190 LEU A C 1
ATOM 1482 O O . LEU A 1 190 ? 6.044 -11.251 -14.376 1.00 93.56 190 LEU A O 1
ATOM 1486 N N . THR A 1 191 ? 4.967 -11.540 -12.445 1.00 93.56 191 THR A N 1
ATOM 1487 C CA . THR A 1 191 ? 4.833 -12.993 -12.591 1.00 93.56 191 THR A CA 1
ATOM 1488 C C . THR A 1 191 ? 4.002 -13.367 -13.819 1.00 93.56 191 THR A C 1
ATOM 1490 O O . THR A 1 191 ? 4.406 -14.250 -14.575 1.00 93.56 191 THR A O 1
ATOM 1493 N N . PHE A 1 192 ? 2.869 -12.697 -14.042 1.00 94.75 192 PHE A N 1
ATOM 1494 C CA . PHE A 1 192 ? 1.974 -13.005 -15.162 1.00 94.75 192 PHE A CA 1
ATOM 1495 C C . PHE A 1 192 ? 2.456 -12.446 -16.505 1.00 94.75 192 PHE A C 1
ATOM 1497 O O . PHE A 1 192 ? 2.213 -13.061 -17.542 1.00 94.75 192 PHE A O 1
ATOM 1504 N N . TYR A 1 193 ? 3.147 -11.304 -16.499 1.00 94.31 193 TYR A N 1
ATOM 1505 C CA . TYR A 1 193 ? 3.452 -10.531 -17.705 1.00 94.31 193 TYR A CA 1
ATOM 1506 C C . TYR A 1 193 ? 4.950 -10.328 -17.966 1.00 94.31 193 TYR A C 1
ATOM 1508 O O . TYR A 1 193 ? 5.298 -9.567 -18.864 1.00 94.31 193 TYR A O 1
ATOM 1516 N N . ARG A 1 194 ? 5.856 -11.038 -17.275 1.00 90.25 194 ARG A N 1
ATOM 1517 C CA . ARG A 1 194 ? 7.318 -10.957 -17.516 1.00 90.25 194 ARG A CA 1
ATOM 1518 C C . ARG A 1 194 ? 7.734 -11.155 -18.976 1.00 90.25 194 ARG A C 1
ATOM 1520 O O . ARG A 1 194 ? 8.729 -10.588 -19.404 1.00 90.25 194 ARG A O 1
ATOM 1527 N N . GLU A 1 195 ? 6.997 -11.958 -19.742 1.00 91.06 195 GLU A N 1
ATOM 1528 C CA . GLU A 1 195 ? 7.297 -12.215 -21.161 1.00 91.06 195 GLU A CA 1
ATOM 1529 C C . GLU A 1 195 ? 6.733 -11.125 -22.087 1.00 91.06 195 GLU A C 1
ATOM 1531 O O . GLU A 1 195 ? 7.068 -11.076 -23.269 1.00 91.06 195 GLU A O 1
ATOM 1536 N N . ARG A 1 196 ? 5.847 -10.262 -21.573 1.00 90.44 196 ARG A N 1
ATOM 1537 C CA . ARG A 1 196 ? 5.158 -9.201 -22.316 1.00 90.44 196 ARG A CA 1
ATOM 1538 C C . ARG A 1 196 ? 4.916 -7.983 -21.410 1.00 90.44 196 ARG A C 1
ATOM 1540 O O . ARG A 1 196 ? 3.770 -7.703 -21.061 1.00 90.44 196 ARG A O 1
ATOM 1547 N N . ILE A 1 197 ? 5.981 -7.252 -21.055 1.00 90.56 197 ILE A N 1
ATOM 1548 C CA . ILE A 1 197 ? 5.932 -6.098 -20.123 1.00 90.56 197 ILE A CA 1
ATOM 1549 C C . ILE A 1 197 ? 4.954 -4.998 -20.578 1.00 90.56 197 ILE A C 1
ATOM 1551 O O . ILE A 1 197 ? 4.397 -4.312 -19.735 1.00 90.56 197 ILE A O 1
ATOM 1555 N N . VAL A 1 198 ? 4.616 -4.872 -21.868 1.00 90.94 198 VAL A N 1
ATOM 1556 C CA . VAL A 1 198 ? 3.503 -3.984 -22.285 1.00 90.94 198 VAL A CA 1
ATOM 1557 C C . VAL A 1 198 ? 2.241 -4.219 -21.445 1.00 90.94 198 VAL A C 1
ATOM 1559 O O . VAL A 1 198 ? 1.585 -3.267 -21.037 1.00 90.94 198 VAL A O 1
ATOM 1562 N N . TRP A 1 199 ? 1.907 -5.481 -21.162 1.00 92.94 199 TRP A N 1
ATOM 1563 C CA . TRP A 1 199 ? 0.743 -5.807 -20.343 1.00 92.94 199 TRP A CA 1
ATOM 1564 C C . TRP A 1 199 ? 0.970 -5.523 -18.864 1.00 92.94 199 TRP A C 1
ATOM 1566 O O . TRP A 1 199 ? 0.023 -5.160 -18.183 1.00 92.94 199 TRP A O 1
ATOM 1576 N N . PHE A 1 200 ? 2.202 -5.646 -18.377 1.00 93.38 200 PHE A N 1
ATOM 1577 C CA . PHE A 1 200 ? 2.557 -5.235 -17.022 1.00 93.38 200 PHE A CA 1
ATOM 1578 C C . PHE A 1 200 ? 2.234 -3.750 -16.800 1.00 93.38 200 PHE A C 1
ATOM 1580 O O . PHE A 1 200 ? 1.435 -3.448 -15.918 1.00 93.38 200 PHE A O 1
ATOM 1587 N N . PHE A 1 201 ? 2.750 -2.865 -17.661 1.00 90.75 201 PHE A N 1
ATOM 1588 C CA . PHE A 1 201 ? 2.490 -1.423 -17.576 1.00 90.75 201 PHE A CA 1
ATOM 1589 C C . PHE A 1 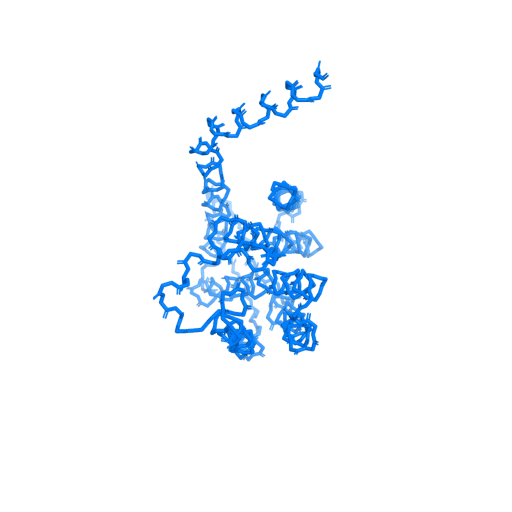201 ? 1.015 -1.093 -17.801 1.00 90.75 201 PHE A C 1
ATOM 1591 O O . PHE A 1 201 ? 0.420 -0.337 -17.047 1.00 90.75 201 PHE A O 1
ATOM 1598 N N . PHE A 1 202 ? 0.372 -1.725 -18.787 1.00 93.56 202 PHE A N 1
ATOM 1599 C CA . PHE A 1 202 ? -1.059 -1.521 -19.013 1.00 93.56 202 PHE A CA 1
ATOM 1600 C C . PHE A 1 202 ? -1.903 -1.854 -17.774 1.00 93.56 202 PHE A C 1
ATOM 1602 O O . PHE A 1 202 ? -2.826 -1.113 -17.443 1.00 93.56 202 PHE A O 1
ATOM 1609 N N . TRP A 1 203 ? -1.628 -2.981 -17.109 1.00 96.25 203 TRP A N 1
ATOM 1610 C CA . TRP A 1 203 ? -2.400 -3.398 -15.940 1.00 96.25 203 TRP A CA 1
ATOM 1611 C C . TRP A 1 203 ? -2.105 -2.553 -14.708 1.00 96.25 203 TRP A C 1
ATOM 1613 O O . TRP A 1 203 ? -3.035 -2.302 -13.948 1.00 96.25 203 TRP A O 1
ATOM 1623 N N . GLU A 1 204 ? -0.869 -2.091 -14.537 1.00 94.94 204 GLU A N 1
ATOM 1624 C CA . GLU A 1 204 ? -0.516 -1.076 -13.544 1.00 94.94 204 GLU A CA 1
ATOM 1625 C C . GLU A 1 204 ? -1.390 0.173 -13.696 1.00 94.94 204 GLU A C 1
ATOM 1627 O O . GLU A 1 204 ? -2.244 0.423 -12.839 1.00 94.94 204 GLU A O 1
ATOM 1632 N N . GLU A 1 205 ? -1.291 0.839 -14.845 1.00 94.50 205 GLU A N 1
ATOM 1633 C CA . GLU A 1 205 ? -2.025 2.067 -15.171 1.00 94.50 205 GLU A CA 1
ATOM 1634 C C . GLU A 1 205 ? -3.548 1.866 -15.062 1.00 94.50 205 GLU A C 1
ATOM 1636 O O . GLU A 1 205 ? -4.297 2.689 -14.527 1.00 94.50 205 GLU A O 1
ATOM 1641 N N . LEU A 1 206 ? -4.049 0.714 -15.523 1.00 96.50 206 LEU A N 1
ATOM 1642 C CA . LEU A 1 206 ? -5.470 0.393 -15.435 1.00 96.50 206 LEU A CA 1
ATOM 1643 C C . LEU A 1 206 ? -5.927 0.204 -13.983 1.00 96.50 206 LEU A C 1
ATOM 1645 O O . LEU A 1 206 ? -7.030 0.630 -13.633 1.00 96.50 206 LEU A O 1
ATOM 1649 N N . THR A 1 207 ? -5.128 -0.435 -13.126 1.00 96.19 207 THR A N 1
ATOM 1650 C CA . THR A 1 207 ? -5.495 -0.583 -11.710 1.00 96.19 207 THR A CA 1
ATOM 1651 C C . THR A 1 207 ? -5.480 0.737 -10.956 1.00 96.19 207 THR A C 1
ATOM 1653 O O . THR A 1 207 ? -6.353 0.952 -10.111 1.00 96.19 207 THR A O 1
ATOM 1656 N N . GLU A 1 208 ? -4.578 1.647 -11.305 1.00 95.56 208 GLU A N 1
ATOM 1657 C CA . GLU A 1 208 ? -4.554 3.017 -10.794 1.00 95.56 208 GLU A CA 1
ATOM 1658 C C . GLU A 1 208 ? -5.794 3.801 -11.240 1.00 95.56 208 GLU A C 1
ATOM 1660 O O . GLU A 1 208 ? -6.472 4.429 -10.418 1.00 95.56 208 GLU A O 1
ATOM 1665 N N . LEU A 1 209 ? -6.197 3.658 -12.506 1.00 95.50 209 LEU A N 1
ATOM 1666 C CA . LEU A 1 209 ? -7.438 4.238 -13.017 1.00 95.50 209 LEU A CA 1
ATOM 1667 C C . LEU A 1 209 ? -8.686 3.673 -12.312 1.00 95.50 209 LEU A C 1
ATOM 1669 O O . LEU A 1 209 ? -9.614 4.418 -11.973 1.00 95.50 209 LEU A O 1
ATOM 1673 N N . ILE A 1 210 ? -8.728 2.361 -12.065 1.00 96.94 210 ILE A N 1
ATOM 1674 C CA . ILE A 1 210 ? -9.814 1.714 -11.312 1.00 96.94 210 ILE A CA 1
ATOM 1675 C C . ILE A 1 210 ? -9.854 2.252 -9.878 1.00 96.94 210 ILE A C 1
ATOM 1677 O O . ILE A 1 210 ? -10.936 2.562 -9.372 1.00 96.94 210 ILE A O 1
ATOM 1681 N N . LEU A 1 211 ? -8.692 2.401 -9.235 1.00 95.31 211 LEU A N 1
ATOM 1682 C CA . LEU A 1 211 ? -8.565 2.930 -7.880 1.00 95.31 211 LEU A CA 1
ATOM 1683 C C . LEU A 1 211 ? -9.167 4.335 -7.776 1.00 95.31 211 LEU A C 1
ATOM 1685 O O . LEU A 1 211 ? -10.054 4.563 -6.946 1.00 95.31 211 LEU A O 1
ATOM 1689 N N . ILE A 1 212 ? -8.733 5.267 -8.632 1.00 94.81 212 ILE A N 1
ATOM 1690 C CA . ILE A 1 212 ? -9.217 6.652 -8.591 1.00 94.81 212 ILE A CA 1
ATOM 1691 C C . ILE A 1 212 ? -10.700 6.738 -8.959 1.00 94.81 212 ILE A C 1
ATOM 1693 O O . ILE A 1 212 ? -11.460 7.438 -8.287 1.00 94.81 212 ILE A O 1
ATOM 1697 N N . THR A 1 213 ? -11.155 5.964 -9.947 1.00 95.62 213 THR A N 1
ATOM 1698 C CA . THR A 1 213 ? -12.572 5.913 -10.334 1.00 95.62 213 THR A CA 1
ATOM 1699 C C . THR A 1 213 ? -13.437 5.393 -9.187 1.00 95.62 213 THR A C 1
ATOM 1701 O O . THR A 1 213 ? -14.489 5.964 -8.898 1.00 95.62 213 THR A O 1
ATOM 1704 N N . GLY A 1 214 ? -12.978 4.363 -8.472 1.00 95.06 214 GLY A N 1
ATOM 1705 C CA . GLY A 1 214 ? -13.653 3.839 -7.286 1.00 95.06 214 GLY A CA 1
ATOM 1706 C C . GLY A 1 214 ? -13.749 4.872 -6.162 1.00 95.06 214 GLY A C 1
ATOM 1707 O O . GLY A 1 214 ? -14.815 5.040 -5.565 1.00 95.06 214 GLY A O 1
ATOM 1708 N N . VAL A 1 215 ? -12.673 5.621 -5.901 1.00 92.88 215 VAL A N 1
ATOM 1709 C CA . VAL A 1 215 ? -12.685 6.707 -4.907 1.00 92.88 215 VAL A CA 1
ATOM 1710 C C . VAL A 1 215 ? -13.655 7.819 -5.309 1.00 92.88 215 VAL A C 1
ATOM 1712 O O . VAL A 1 215 ? -14.459 8.253 -4.481 1.00 92.88 215 VAL A O 1
ATOM 1715 N N . LEU A 1 216 ? -13.625 8.260 -6.568 1.00 92.06 216 LEU A N 1
ATOM 1716 C CA . LEU A 1 216 ? -14.536 9.284 -7.086 1.00 92.06 216 LEU A CA 1
ATOM 1717 C C . LEU A 1 216 ? -15.996 8.834 -7.000 1.00 92.06 216 LEU A C 1
ATOM 1719 O O . LEU A 1 216 ? -16.845 9.598 -6.539 1.00 92.06 216 LEU A O 1
ATOM 1723 N N . TYR A 1 217 ? -16.281 7.585 -7.367 1.00 92.56 217 TYR A N 1
ATOM 1724 C CA . TYR A 1 217 ? -17.615 7.002 -7.261 1.00 92.56 217 TYR A CA 1
ATOM 1725 C C . TYR A 1 217 ? -18.117 6.979 -5.811 1.00 92.56 217 TYR A C 1
ATOM 1727 O O . TYR A 1 217 ? -19.243 7.395 -5.536 1.00 92.56 217 TYR A O 1
ATOM 1735 N N . MET A 1 218 ? -17.268 6.575 -4.860 1.00 88.69 218 MET A N 1
ATOM 1736 C CA . MET A 1 218 ? -17.606 6.609 -3.435 1.00 88.69 218 MET A CA 1
ATOM 1737 C C . MET A 1 218 ? -17.873 8.040 -2.953 1.00 88.69 218 MET A C 1
ATOM 1739 O O . MET A 1 218 ? -18.858 8.287 -2.257 1.00 88.69 218 MET A O 1
ATOM 1743 N N . LEU A 1 219 ? -17.042 9.010 -3.338 1.00 87.88 219 LEU A N 1
ATOM 1744 C CA . LEU A 1 219 ? -17.264 10.413 -2.980 1.00 87.88 219 LEU A CA 1
ATOM 1745 C C . LEU A 1 219 ? -18.577 10.953 -3.549 1.00 87.88 219 LEU A C 1
ATOM 1747 O O . LEU A 1 219 ? -19.292 11.655 -2.836 1.00 87.88 219 LEU A O 1
ATOM 1751 N N . TRP A 1 220 ? -18.910 10.597 -4.789 1.00 87.62 220 TRP A N 1
ATOM 1752 C CA . TRP A 1 220 ? -20.167 10.967 -5.431 1.00 87.62 220 TRP A CA 1
ATOM 1753 C C . TRP A 1 220 ? -21.378 10.379 -4.697 1.00 87.62 220 TRP A C 1
ATOM 1755 O O . TRP A 1 220 ? -22.293 11.120 -4.333 1.00 87.62 220 TRP A O 1
ATOM 1765 N N . LEU A 1 221 ? -21.347 9.081 -4.377 1.00 88.25 221 LEU A N 1
ATOM 1766 C CA . LEU A 1 221 ? -22.437 8.395 -3.677 1.00 88.25 221 LEU A CA 1
ATOM 1767 C C . LEU A 1 221 ? -22.741 9.029 -2.307 1.00 88.25 221 LEU A C 1
ATOM 1769 O O . LEU A 1 221 ? -23.902 9.171 -1.919 1.00 88.25 221 LEU A O 1
ATOM 1773 N N . PHE A 1 222 ? -21.703 9.446 -1.576 1.00 83.12 222 PHE A N 1
ATOM 1774 C CA . PHE A 1 222 ? -21.835 10.019 -0.231 1.00 83.12 222 PHE A CA 1
ATOM 1775 C C . PHE A 1 222 ? -21.865 11.558 -0.196 1.00 83.12 222 PHE A C 1
ATOM 1777 O O . PHE A 1 222 ? -22.060 12.142 0.878 1.00 83.12 222 PHE A O 1
ATOM 1784 N N . GLN A 1 223 ? -21.745 12.237 -1.343 1.00 78.50 223 GLN A N 1
ATOM 1785 C CA . GLN A 1 223 ? -21.751 13.702 -1.456 1.00 78.50 223 GLN A CA 1
ATOM 1786 C C . GLN A 1 223 ? -22.974 14.376 -0.797 1.00 78.50 223 GLN A C 1
ATOM 1788 O O . GLN A 1 223 ? -22.780 15.378 -0.096 1.00 78.50 223 GLN A O 1
ATOM 1793 N N . PRO A 1 224 ? -24.221 13.868 -0.937 1.00 73.31 224 PRO A N 1
ATOM 1794 C CA . PRO A 1 224 ? -25.396 14.537 -0.371 1.00 73.31 224 PRO A CA 1
ATOM 1795 C C . PRO A 1 224 ? -25.363 14.600 1.161 1.00 73.31 224 PRO A C 1
ATOM 1797 O O . PRO A 1 224 ? -25.650 15.642 1.755 1.00 73.31 224 PRO A O 1
ATOM 1800 N N . GLN A 1 225 ? -24.953 13.505 1.805 1.00 72.75 225 GLN A N 1
ATOM 1801 C CA . GLN A 1 225 ? -24.842 13.407 3.265 1.00 72.75 225 GLN A CA 1
ATOM 1802 C C . GLN A 1 225 ? -23.725 14.313 3.794 1.00 72.75 225 GLN A C 1
ATOM 1804 O O . GLN A 1 225 ? -23.873 14.993 4.812 1.00 72.75 225 GLN A O 1
ATOM 1809 N N . LEU A 1 226 ? -22.624 14.386 3.051 1.00 66.62 226 LEU A N 1
ATOM 1810 C CA . LEU A 1 226 ? -21.497 15.261 3.337 1.00 66.62 226 LEU A CA 1
ATOM 1811 C C . LEU A 1 226 ? -21.874 16.743 3.278 1.00 66.62 226 LEU A C 1
ATOM 1813 O O . LEU A 1 226 ? -21.557 17.507 4.193 1.00 66.62 226 LEU A O 1
ATOM 1817 N N . GLY A 1 227 ? -22.626 17.137 2.250 1.00 70.56 227 GLY A N 1
ATOM 1818 C CA . GLY A 1 227 ? -23.134 18.499 2.105 1.00 70.56 227 GLY A CA 1
ATOM 1819 C C . GLY A 1 227 ? -24.120 18.906 3.207 1.00 70.56 227 GLY A C 1
ATOM 1820 O O . GLY A 1 227 ? -24.184 20.085 3.563 1.00 70.56 227 GLY A O 1
ATOM 1821 N N . GLN A 1 228 ? -24.876 17.958 3.770 1.00 74.75 228 GLN A N 1
ATOM 1822 C CA . GLN A 1 228 ? -25.754 18.208 4.918 1.00 74.75 228 GLN A CA 1
ATOM 1823 C C . GLN A 1 228 ? -24.958 18.405 6.216 1.00 74.75 228 GLN A C 1
ATOM 1825 O O . GLN A 1 228 ? -25.222 19.351 6.957 1.00 74.75 228 GLN A O 1
ATOM 1830 N N . GLN A 1 229 ? -23.938 17.578 6.469 1.00 72.69 229 GLN A N 1
ATOM 1831 C CA . GLN A 1 229 ? -23.099 17.687 7.670 1.00 72.69 229 GLN A CA 1
ATOM 1832 C C . GLN A 1 229 ? -22.280 18.983 7.715 1.00 72.69 229 GLN A C 1
ATOM 1834 O O . GLN A 1 229 ? -22.180 19.611 8.770 1.00 72.69 229 GLN A O 1
ATOM 1839 N N . VAL A 1 230 ? -21.716 19.413 6.580 1.00 72.69 230 VAL A N 1
ATOM 1840 C CA . VAL A 1 230 ? -20.970 20.681 6.495 1.00 72.69 230 VAL A CA 1
ATOM 1841 C C . VAL A 1 230 ? -21.892 21.868 6.771 1.00 72.69 230 VAL A C 1
ATOM 1843 O O . VAL A 1 230 ? -21.556 22.724 7.587 1.00 72.69 230 VAL A O 1
ATOM 1846 N N . ARG A 1 231 ? -23.088 21.888 6.168 1.00 78.94 231 ARG A N 1
ATOM 1847 C CA . ARG A 1 231 ? -24.090 22.933 6.427 1.00 78.94 231 ARG A CA 1
ATOM 1848 C C . ARG A 1 231 ? -24.531 22.967 7.890 1.00 78.94 231 ARG A C 1
ATOM 1850 O O . ARG A 1 231 ? -24.662 24.051 8.449 1.00 78.94 231 ARG A O 1
ATOM 1857 N N . ALA A 1 232 ? -24.719 21.808 8.520 1.00 75.19 232 ALA A N 1
ATOM 1858 C CA . ALA A 1 232 ? -25.062 21.727 9.939 1.00 75.19 232 ALA A CA 1
ATOM 1859 C C . ALA A 1 232 ? -23.948 22.285 10.843 1.00 75.19 232 ALA A C 1
ATOM 1861 O O . ALA A 1 232 ? -24.235 23.049 11.760 1.00 75.19 232 ALA A O 1
ATOM 1862 N N . ARG A 1 233 ? -22.675 21.967 10.559 1.00 77.00 233 ARG A N 1
ATOM 1863 C CA . ARG A 1 233 ? -21.528 22.512 11.308 1.00 77.00 233 ARG A CA 1
ATOM 1864 C C . ARG A 1 233 ? -21.358 24.017 11.129 1.00 77.00 233 ARG A C 1
ATOM 1866 O O . ARG A 1 233 ? -21.075 24.697 12.105 1.00 77.00 233 ARG A O 1
ATOM 1873 N N . LEU A 1 234 ? -21.543 24.533 9.913 1.00 74.06 234 LEU A N 1
ATOM 1874 C CA . LEU A 1 234 ? -21.485 25.974 9.658 1.00 74.06 234 LEU A CA 1
ATOM 1875 C C . LEU A 1 234 ? -22.581 26.716 10.428 1.00 74.06 234 LEU A C 1
ATOM 1877 O O . LEU A 1 234 ? -22.287 27.720 11.060 1.00 74.06 234 LEU A O 1
ATOM 1881 N N . ARG A 1 235 ? -23.812 26.184 10.462 1.00 79.81 235 ARG A N 1
ATOM 1882 C CA . ARG A 1 235 ? -24.886 26.764 11.287 1.00 79.81 235 ARG A CA 1
ATOM 1883 C C . ARG A 1 235 ? -24.540 26.777 12.774 1.00 79.81 235 ARG A C 1
ATOM 1885 O O . ARG A 1 235 ? -24.780 27.786 13.413 1.00 79.81 235 ARG A O 1
ATOM 1892 N N . ALA A 1 236 ? -23.952 25.700 13.296 1.00 78.56 236 ALA A N 1
ATOM 1893 C CA . ALA A 1 236 ? -23.561 25.604 14.704 1.00 78.56 236 ALA A CA 1
ATOM 1894 C C . ALA A 1 236 ? -22.390 26.525 15.097 1.00 78.56 236 ALA A C 1
ATOM 1896 O O . ALA A 1 236 ? -22.220 26.817 16.270 1.00 78.56 236 ALA A O 1
ATOM 1897 N N . LEU A 1 237 ? -21.562 26.953 14.138 1.00 77.75 237 LEU A N 1
ATOM 1898 C CA . LEU A 1 237 ? -20.503 27.947 14.362 1.00 77.75 237 LEU A CA 1
ATOM 1899 C C . LEU A 1 237 ? -21.014 29.391 14.252 1.00 77.75 237 LEU A C 1
ATOM 1901 O O . LEU A 1 237 ? -20.328 30.311 14.684 1.00 77.75 237 LEU A O 1
ATOM 1905 N N . MET A 1 238 ? -22.179 29.586 13.630 1.00 73.38 238 MET A N 1
ATOM 19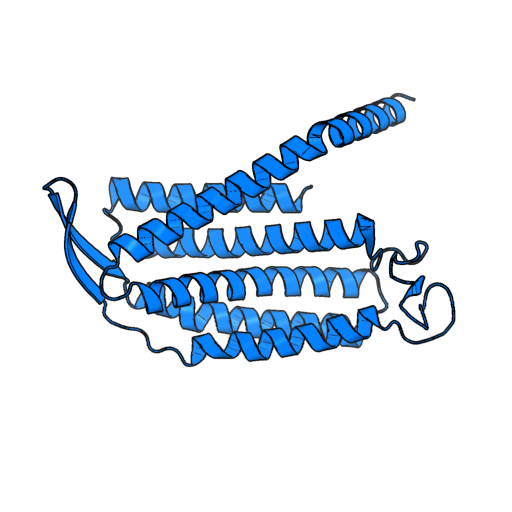06 C CA . MET A 1 238 ? -22.829 30.889 13.455 1.00 73.38 238 MET A CA 1
ATOM 1907 C C . MET A 1 238 ? -23.906 31.171 14.518 1.00 73.38 238 MET A C 1
ATOM 1909 O O . MET A 1 238 ? -24.508 32.242 14.482 1.00 73.38 238 MET A O 1
ATOM 1913 N N . SER A 1 239 ? -24.164 30.220 15.421 1.00 68.25 239 SER A N 1
ATOM 1914 C CA . SER A 1 239 ? -25.062 30.325 16.581 1.00 68.25 239 SER A CA 1
ATOM 1915 C C . SER A 1 239 ? -24.263 30.412 17.870 1.00 68.25 239 SER A C 1
ATOM 1917 O O . SER A 1 239 ? -24.614 31.252 18.720 1.00 68.25 239 SER A O 1
#

Foldseek 3Di:
DVLLVLLVVLLVQLVVLVVCCCPPVVVPDPVSLVSSLVSQLSSQLSVLLVVVVCCCVPAQVLLPLQDHGNCVVVFPDDVSPDNDDDVVLVVVLVVLVVVLVVLCVLLPDDQDFFWDWDADVNRIDIDTDDRVSSCCLSPVLSVLLNVLSVQLSVLSVPPVVHSVSVSSSSSSNSSSSSSSVSSVLLVVLCVVQSVPCVVSVVVVVVVSVVVVVVVVVVCVVCVVVVVVVVVVVVVVVVD

Radius of gyration: 21.23 Å; chains: 1; bounding box: 43×46×67 Å